Protein AF-A0A381WM08-F1 (afdb_monomer)

Sequence (294 aa):
PHFYEKNIIPTALVNESEVISRFLREDQNNIIDIDVDGKIHFNSKFRNAGILKQELQDINELSNQDIQEVLDIYEAIFDHQSFTGRSGTFFKYEGLGSIYWHMVSKLLLAVNDLYLSSNSDDEQLLTELKSIYYDIREGIGIHKNPGLYGAFPTDPYSHTPAHCGVQQPGMTGQVKEDFISRFGELGVQISNGKISFQPSLLEISEFIESDQNFVFYNIHGEKTTLPIKKNSLAFTLAQVPVIYTLSEQNSIRVNFNNDSVKEYDGLDLCKEVSNSVFNREGKVIKIEVNLIKV

pLDDT: mean 95.97, std 3.91, range [57.16, 98.88]

Foldseek 3Di:
DPPVLAFFQDVVLCVVAPLNVVCVVVVVVQAWDADPVRTIGGRPVDPALVVNLVVVVPDPPDDPVNSVSSNVSVCVRPVCVPDPDCQDPDFDQSHDQKFFLLVLLVVLLVLLVCLVPDDPVCPVVNVVSLVVNVVSVVVLPCPPDCQQQVHNSVWDAGMQTPPGHGHHTDDDNSVVSVVVSVCSCQQFDADPLKTFGDNPSDDQVQFAQAKDWDWDQALVRDTDIDIDGGQWDWDDQLRAIEIEHEDQAWKKWWAFPVRDIDIDHHTMDDNVVSVCSVVVVRGTRYMYTYDHDD

Organism: NCBI:txid408172

Secondary structure (DSSP, 8-state):
--GGGSS-B-HHHHHH-HHHHHHHHTT-TTTEEE-TTS-EEE-TT-SSHHHHHHHHHTSTT--HHHHHHHHHHHHHHH-GGG---GGGT-SSTTSTTEEEHHHHHHHHHHHHHHHHHS-TT-HHHHHHHHHHHHHHHHHH-TTS-HHHHSS-TTS-EEEEETTSS-EEES--THHHHHHHHHHHHTTEEEETTEEEE--TT--GGGS-SS-EEEEEE-TTS-EEEEEE-TTEEEEEETTEEEEEEEESS-EEEEEETTS-EEEEESSB--HHHHHHHHTT-S-EEEEEEEEE--

Radius of gyration: 31.71 Å; Cα contacts (8 Å, |Δi|>4): 451; chains: 1; bounding box: 65×38×85 Å

Structure (mmCIF, N/CA/C/O backbone):
data_AF-A0A381WM08-F1
#
_entry.id   AF-A0A381WM08-F1
#
loop_
_atom_site.group_PDB
_atom_site.id
_atom_site.type_symbol
_atom_site.label_atom_id
_atom_site.label_alt_id
_atom_site.label_comp_id
_atom_site.label_asym_id
_atom_site.label_entity_id
_atom_site.label_seq_id
_atom_site.pdbx_PDB_ins_code
_atom_site.Cartn_x
_atom_site.Cartn_y
_atom_site.Cartn_z
_atom_site.occupancy
_atom_site.B_iso_or_equiv
_atom_site.auth_seq_id
_atom_site.auth_comp_id
_atom_site.auth_asym_id
_atom_site.auth_atom_id
_atom_site.pdbx_PDB_model_num
ATOM 1 N N . PRO A 1 1 ? 12.729 10.465 -24.830 1.00 89.75 1 PRO A N 1
ATOM 2 C CA . PRO A 1 1 ? 12.772 10.723 -26.285 1.00 89.75 1 PRO A CA 1
ATOM 3 C C . PRO A 1 1 ? 11.468 10.339 -27.000 1.00 89.75 1 PRO A C 1
ATOM 5 O O . PRO A 1 1 ? 10.984 9.208 -26.872 1.00 89.75 1 PRO A O 1
ATOM 8 N N . HIS A 1 2 ? 10.917 11.289 -27.752 1.00 94.19 2 HIS A N 1
ATOM 9 C CA . HIS A 1 2 ? 9.890 11.044 -28.759 1.00 94.19 2 HIS A CA 1
ATOM 10 C C . HIS A 1 2 ? 10.424 10.133 -29.872 1.00 94.19 2 HIS A C 1
ATOM 12 O O . HIS A 1 2 ? 11.626 9.913 -29.992 1.00 94.19 2 HIS A O 1
ATOM 18 N N . PHE A 1 3 ? 9.531 9.578 -30.694 1.00 94.69 3 PHE A N 1
ATOM 19 C CA . PHE A 1 3 ? 9.916 8.627 -31.741 1.00 94.69 3 PHE A CA 1
ATOM 20 C C . PHE A 1 3 ? 10.957 9.201 -32.717 1.00 94.69 3 PHE A C 1
ATOM 22 O O . PHE A 1 3 ? 11.957 8.545 -32.971 1.00 94.69 3 PHE A O 1
ATOM 29 N N . TYR A 1 4 ? 10.763 10.439 -33.184 1.00 92.06 4 TYR A N 1
ATOM 30 C CA . TYR A 1 4 ? 11.657 11.115 -34.137 1.00 92.06 4 TYR A CA 1
ATOM 31 C C . TYR A 1 4 ? 12.995 11.567 -33.529 1.00 92.06 4 TYR A C 1
ATOM 33 O O . TYR A 1 4 ? 13.888 11.984 -34.255 1.00 92.06 4 TYR A O 1
ATOM 41 N N . GLU A 1 5 ? 13.122 11.535 -32.201 1.00 93.88 5 GLU A N 1
ATOM 42 C CA . GLU A 1 5 ? 14.362 11.867 -31.486 1.00 93.88 5 GLU A CA 1
ATOM 43 C C . GLU A 1 5 ? 15.214 10.621 -31.243 1.00 93.88 5 GLU A C 1
ATOM 45 O O . GLU A 1 5 ? 16.393 10.725 -30.917 1.00 93.88 5 GLU A O 1
ATOM 50 N N . LYS A 1 6 ? 14.608 9.433 -31.347 1.00 93.00 6 LYS A N 1
ATOM 51 C CA . LYS A 1 6 ? 15.319 8.165 -31.209 1.00 93.00 6 LYS A CA 1
ATOM 52 C C . LYS A 1 6 ? 16.090 7.864 -32.488 1.00 93.00 6 LYS A C 1
ATOM 54 O O . LYS A 1 6 ? 15.666 8.241 -33.575 1.00 93.00 6 LYS A O 1
ATOM 59 N N . ASN A 1 7 ? 17.152 7.070 -32.342 1.00 96.75 7 ASN A N 1
ATOM 60 C CA . ASN A 1 7 ? 17.856 6.456 -33.465 1.00 96.75 7 ASN A CA 1
ATOM 61 C C . ASN A 1 7 ? 18.438 7.477 -34.460 1.00 96.75 7 ASN A C 1
ATOM 63 O O . ASN A 1 7 ? 18.269 7.316 -35.659 1.00 96.75 7 ASN A O 1
ATOM 67 N N . ILE A 1 8 ? 19.089 8.536 -33.978 1.00 97.19 8 ILE A N 1
ATOM 68 C CA . ILE A 1 8 ? 19.843 9.468 -34.827 1.00 97.19 8 ILE A CA 1
ATOM 69 C C . ILE A 1 8 ? 21.319 9.294 -34.491 1.00 97.19 8 ILE A C 1
ATOM 71 O O . ILE A 1 8 ? 21.706 9.508 -33.344 1.00 97.19 8 ILE A O 1
ATOM 75 N N . ILE A 1 9 ? 22.133 8.924 -35.480 1.00 96.88 9 ILE A N 1
ATOM 76 C CA . ILE A 1 9 ? 23.588 8.856 -35.343 1.00 96.88 9 ILE A CA 1
ATOM 77 C C . ILE A 1 9 ? 24.140 10.289 -35.408 1.00 96.88 9 ILE A C 1
ATOM 79 O O . ILE A 1 9 ? 23.985 10.952 -36.438 1.00 96.88 9 ILE A O 1
ATOM 83 N N . PRO A 1 10 ? 24.771 10.806 -34.336 1.00 95.25 10 PRO A N 1
ATOM 84 C CA . PRO A 1 10 ? 25.370 12.134 -34.353 1.00 95.25 10 PRO A CA 1
ATOM 85 C C . PRO A 1 10 ? 26.444 12.247 -35.437 1.00 95.25 10 PRO A C 1
ATOM 87 O O . PRO A 1 10 ? 27.303 11.377 -35.557 1.00 95.25 10 PRO A O 1
ATOM 90 N N . THR A 1 11 ? 26.465 13.363 -36.170 1.00 92.31 11 THR A N 1
ATOM 91 C CA . THR A 1 11 ? 27.441 13.608 -37.249 1.00 92.31 11 THR A CA 1
ATOM 92 C C . THR A 1 11 ? 28.894 13.489 -36.781 1.00 92.31 11 THR A C 1
ATOM 94 O O . THR A 1 11 ? 29.749 13.066 -37.550 1.00 92.31 11 THR A O 1
ATOM 97 N N . ALA A 1 12 ? 29.181 13.815 -35.516 1.00 93.50 12 ALA A N 1
ATOM 98 C CA . ALA A 1 12 ? 30.508 13.619 -34.933 1.00 93.50 12 ALA A CA 1
ATOM 99 C C . ALA A 1 12 ? 30.940 12.141 -34.968 1.00 93.50 12 ALA A C 1
ATOM 101 O O . ALA A 1 12 ? 32.016 11.845 -35.476 1.00 93.50 12 ALA A O 1
ATOM 102 N N . LEU A 1 13 ? 30.065 11.217 -34.548 1.00 93.81 13 LEU A N 1
ATOM 103 C CA . LEU A 1 13 ? 30.347 9.775 -34.572 1.00 93.81 13 LEU A CA 1
ATOM 104 C C . LEU A 1 13 ? 30.460 9.230 -36.000 1.00 93.81 13 LEU A C 1
ATOM 106 O O . LEU A 1 13 ? 31.235 8.319 -36.255 1.00 93.81 13 LEU A O 1
ATOM 110 N N . VAL A 1 14 ? 29.716 9.807 -36.947 1.00 91.88 14 VAL A N 1
ATOM 111 C CA . VAL A 1 14 ? 29.818 9.451 -38.373 1.00 91.88 14 VAL A CA 1
ATOM 112 C C . VAL A 1 14 ? 31.183 9.846 -38.938 1.00 91.88 14 VAL A C 1
ATOM 114 O O . VAL A 1 14 ? 31.809 9.055 -39.635 1.00 91.88 14 VAL A O 1
ATOM 117 N N . ASN A 1 15 ? 31.651 11.057 -38.625 1.00 89.50 15 ASN A N 1
ATOM 118 C CA . ASN A 1 15 ? 32.925 11.581 -39.120 1.00 89.50 15 ASN A CA 1
ATOM 119 C C . ASN A 1 15 ? 34.140 10.869 -38.511 1.00 89.50 15 ASN A C 1
ATOM 121 O O . ASN A 1 15 ? 35.188 10.803 -39.147 1.00 89.50 15 ASN A O 1
ATOM 125 N N . GLU A 1 16 ? 34.008 10.373 -37.282 1.00 92.50 16 GLU A N 1
ATOM 126 C CA . GLU A 1 16 ? 35.046 9.603 -36.591 1.00 92.50 16 GLU A CA 1
ATOM 127 C C . GLU A 1 16 ? 35.065 8.128 -37.018 1.00 92.50 16 GLU A C 1
ATOM 129 O O . GLU A 1 16 ? 36.074 7.458 -36.812 1.00 92.50 16 GLU A O 1
ATOM 134 N N . SER A 1 17 ? 33.987 7.642 -37.648 1.00 94.12 17 SER A N 1
ATOM 135 C CA . SER A 1 17 ? 33.844 6.247 -38.053 1.00 94.12 17 SER A CA 1
ATOM 136 C C . SER A 1 17 ? 34.074 6.021 -39.544 1.00 94.12 17 SER A C 1
ATOM 138 O O . SER A 1 17 ? 33.244 6.359 -40.401 1.00 94.12 17 SER A O 1
ATOM 140 N N . GLU A 1 18 ? 35.188 5.363 -39.870 1.00 92.31 18 GLU A N 1
ATOM 141 C CA . GLU A 1 18 ? 35.490 4.956 -41.246 1.00 92.31 18 GLU A CA 1
ATOM 142 C C . GLU A 1 18 ? 34.463 3.940 -41.770 1.00 92.31 18 GLU A C 1
ATOM 144 O O . GLU A 1 18 ? 34.090 3.991 -42.948 1.00 92.31 18 GLU A O 1
ATOM 149 N N . VAL A 1 19 ? 33.958 3.066 -40.892 1.00 94.81 19 VAL A N 1
ATOM 150 C CA . VAL A 1 19 ? 32.998 2.003 -41.225 1.00 94.81 19 VAL A CA 1
ATOM 151 C C . VAL A 1 19 ? 31.624 2.580 -41.552 1.00 94.81 19 VAL A C 1
ATOM 153 O O . VAL A 1 19 ? 31.057 2.252 -42.595 1.00 94.81 19 VAL A O 1
ATOM 156 N N . ILE A 1 20 ? 31.104 3.492 -40.722 1.00 94.12 20 ILE A N 1
ATOM 157 C CA . ILE A 1 20 ? 29.829 4.168 -41.003 1.00 94.12 20 ILE A CA 1
ATOM 158 C C . ILE A 1 20 ? 29.950 5.011 -42.276 1.00 94.12 20 ILE A C 1
ATOM 160 O O . ILE A 1 20 ? 29.083 4.950 -43.147 1.00 94.12 20 ILE A O 1
ATOM 164 N N . SER A 1 21 ? 31.065 5.727 -42.449 1.00 92.19 21 SER A N 1
ATOM 165 C CA . SER A 1 21 ? 31.341 6.474 -43.680 1.00 92.19 21 SER A CA 1
ATOM 166 C C . SER A 1 21 ? 31.404 5.573 -44.922 1.00 92.19 21 SER A C 1
ATOM 168 O O . SER A 1 21 ? 30.991 5.991 -46.005 1.00 92.19 21 SER A O 1
ATOM 170 N N . ARG A 1 22 ? 31.914 4.338 -44.796 1.00 92.50 22 ARG A N 1
ATOM 171 C CA . ARG A 1 22 ? 31.905 3.332 -45.871 1.00 92.50 22 ARG A CA 1
ATOM 172 C C . ARG A 1 22 ? 30.487 2.876 -46.193 1.00 92.50 22 ARG A C 1
ATOM 174 O O . ARG A 1 22 ? 30.114 2.903 -47.360 1.00 92.50 22 ARG A O 1
ATOM 181 N N . PHE A 1 23 ? 29.691 2.544 -45.180 1.00 94.19 23 PHE A N 1
ATOM 182 C CA . PHE A 1 23 ? 28.298 2.131 -45.358 1.00 94.19 23 PHE A CA 1
ATOM 183 C C . PHE A 1 23 ? 27.452 3.180 -46.089 1.00 94.19 23 PHE A C 1
ATOM 185 O O . PHE A 1 23 ? 26.645 2.808 -46.936 1.00 94.19 23 PHE A O 1
ATOM 192 N N . LEU A 1 24 ? 27.689 4.474 -45.834 1.00 91.00 24 LEU A N 1
ATOM 193 C CA . LEU A 1 24 ? 27.020 5.568 -46.551 1.00 91.00 24 LEU A CA 1
ATOM 194 C C . LEU A 1 24 ? 27.429 5.656 -48.030 1.00 91.00 24 LEU A C 1
ATOM 196 O O . LEU A 1 24 ? 26.614 6.026 -48.863 1.00 91.00 24 LEU A O 1
ATOM 200 N N . ARG A 1 25 ? 28.689 5.350 -48.374 1.00 91.00 25 ARG A N 1
ATOM 201 C CA . ARG A 1 25 ? 29.168 5.379 -49.772 1.00 91.00 25 ARG A CA 1
ATOM 202 C C . ARG A 1 25 ? 28.718 4.168 -50.584 1.00 91.00 25 ARG A C 1
ATOM 204 O O . ARG A 1 25 ? 28.638 4.258 -51.804 1.00 91.00 25 ARG A O 1
ATOM 211 N N . GLU A 1 26 ? 28.512 3.042 -49.912 1.00 91.06 26 GLU A N 1
ATOM 212 C CA . GLU A 1 26 ? 28.143 1.761 -50.518 1.00 91.06 26 GLU A CA 1
ATOM 213 C C . GLU A 1 26 ? 26.631 1.491 -50.490 1.00 91.06 26 GLU A C 1
ATOM 215 O O . GLU A 1 26 ? 26.211 0.396 -50.857 1.00 91.06 26 GLU A O 1
ATOM 220 N N . ASP A 1 27 ? 25.818 2.461 -50.052 1.00 87.50 27 ASP A N 1
ATOM 221 C CA . ASP A 1 27 ? 24.362 2.332 -49.902 1.00 87.50 27 ASP A CA 1
ATOM 222 C C . ASP A 1 27 ? 23.950 1.071 -49.107 1.00 87.50 27 ASP A C 1
ATOM 224 O O . ASP A 1 27 ? 23.028 0.339 -49.485 1.00 87.50 27 ASP A O 1
ATOM 228 N N . GLN A 1 28 ? 24.632 0.803 -47.982 1.00 90.56 28 GLN A N 1
ATOM 229 C CA . GLN A 1 28 ? 24.368 -0.339 -47.086 1.00 90.56 28 GLN A CA 1
ATOM 230 C C . GLN A 1 28 ? 23.092 -0.119 -46.244 1.00 90.56 28 GLN A C 1
ATOM 232 O O . GLN A 1 28 ? 23.105 -0.097 -45.007 1.00 90.56 28 GLN A O 1
ATOM 237 N N . ASN A 1 29 ? 21.959 0.025 -46.936 1.00 87.56 29 ASN A N 1
ATOM 238 C CA . ASN A 1 29 ? 20.643 0.390 -46.395 1.00 87.56 29 ASN A CA 1
ATOM 239 C C . ASN A 1 29 ? 20.048 -0.663 -45.438 1.00 87.56 29 ASN A C 1
ATOM 241 O O . ASN A 1 29 ? 19.078 -0.421 -44.712 1.00 87.56 29 ASN A O 1
ATOM 245 N N . ASN A 1 30 ? 20.624 -1.866 -45.418 1.00 91.06 30 ASN A N 1
ATOM 246 C CA . ASN A 1 30 ? 20.309 -2.910 -44.447 1.00 91.06 30 ASN A CA 1
ATOM 247 C C . ASN A 1 30 ? 20.858 -2.606 -43.041 1.00 91.06 30 ASN A C 1
ATOM 249 O O . ASN A 1 30 ? 20.327 -3.170 -42.081 1.00 91.06 30 ASN A O 1
ATOM 253 N N . ILE A 1 31 ? 21.868 -1.733 -42.911 1.00 95.75 31 ILE A N 1
ATOM 254 C CA . ILE A 1 31 ? 22.487 -1.355 -41.632 1.00 95.75 31 ILE A CA 1
ATOM 255 C C . ILE A 1 31 ? 22.143 0.082 -41.232 1.00 95.75 31 ILE A C 1
ATOM 257 O O . ILE A 1 31 ? 21.684 0.294 -40.107 1.00 95.75 31 ILE A O 1
ATOM 261 N N . ILE A 1 32 ? 22.326 1.052 -42.129 1.00 96.31 32 ILE A N 1
ATOM 262 C CA . ILE A 1 32 ? 22.054 2.475 -41.872 1.00 96.31 32 ILE A CA 1
ATOM 263 C C . ILE A 1 32 ? 21.242 3.097 -43.006 1.00 96.31 32 ILE A C 1
ATOM 265 O O . ILE A 1 32 ? 21.314 2.620 -44.126 1.00 96.31 32 ILE A O 1
ATOM 269 N N . ASP A 1 33 ? 20.493 4.157 -42.726 1.00 93.75 33 ASP A N 1
ATOM 270 C CA . ASP A 1 33 ? 19.688 4.887 -43.712 1.00 93.75 33 ASP A CA 1
ATOM 271 C C . ASP A 1 33 ? 19.814 6.403 -43.487 1.00 93.75 33 ASP A C 1
ATOM 273 O O . ASP A 1 33 ? 20.089 6.832 -42.361 1.00 93.75 33 ASP A O 1
ATOM 277 N N . ILE A 1 34 ? 19.617 7.206 -44.536 1.00 93.31 34 ILE A N 1
ATOM 278 C CA . ILE A 1 34 ? 19.627 8.675 -44.472 1.00 93.31 34 ILE A CA 1
ATOM 279 C C . ILE A 1 34 ? 18.207 9.194 -44.715 1.00 93.31 34 ILE A C 1
ATOM 281 O O . ILE A 1 34 ? 17.614 8.926 -45.760 1.00 93.31 34 ILE A O 1
ATOM 285 N N . ASP A 1 35 ? 17.658 9.963 -43.774 1.00 93.56 35 ASP A N 1
ATOM 286 C CA . ASP A 1 35 ? 16.344 10.581 -43.956 1.00 93.56 35 ASP A CA 1
ATOM 287 C C . ASP A 1 35 ? 16.376 11.787 -44.917 1.00 93.56 35 ASP A C 1
ATOM 289 O O . ASP A 1 35 ? 17.420 12.249 -45.382 1.00 93.56 35 ASP A O 1
ATOM 293 N N . VAL A 1 36 ? 15.192 12.326 -45.222 1.00 94.12 36 VAL A N 1
ATOM 294 C CA . VAL A 1 36 ? 15.029 13.483 -46.122 1.00 94.12 36 VAL A CA 1
ATOM 295 C C . VAL A 1 36 ? 15.680 14.772 -45.604 1.00 94.12 36 VAL A C 1
ATOM 297 O O . VAL A 1 36 ? 15.913 15.684 -46.395 1.00 94.12 36 VAL A O 1
ATOM 300 N N . ASP A 1 37 ? 15.982 14.841 -44.306 1.00 93.81 37 ASP A N 1
ATOM 301 C CA . ASP A 1 37 ? 16.662 15.963 -43.657 1.00 93.81 37 ASP A CA 1
ATOM 302 C C . ASP A 1 37 ? 18.184 15.730 -43.553 1.00 93.81 37 ASP A C 1
ATOM 304 O O . ASP A 1 37 ? 18.907 16.564 -43.001 1.00 93.81 37 ASP A O 1
ATOM 308 N N . GLY A 1 38 ? 18.691 14.612 -44.085 1.00 93.62 38 GLY A N 1
ATOM 309 C CA . GLY A 1 38 ? 20.105 14.248 -44.057 1.00 93.62 38 GLY A CA 1
ATOM 310 C C . GLY A 1 38 ? 20.578 13.634 -42.736 1.00 93.62 38 GLY A C 1
ATOM 311 O O . GLY A 1 38 ? 21.787 13.529 -42.519 1.00 93.62 38 GLY A O 1
ATOM 312 N N . LYS A 1 39 ? 19.670 13.249 -41.830 1.00 95.44 39 LYS A N 1
ATOM 313 C CA . LYS A 1 39 ? 20.026 12.543 -40.591 1.00 95.44 39 LYS A CA 1
ATOM 314 C C . LYS A 1 39 ? 20.245 11.070 -40.876 1.00 95.44 39 LYS A C 1
ATOM 316 O O . LYS A 1 39 ? 19.580 10.481 -41.719 1.00 95.44 39 LYS A O 1
ATOM 321 N N . ILE A 1 40 ? 21.175 10.476 -40.139 1.00 96.31 40 ILE A N 1
ATOM 322 C CA . ILE A 1 40 ? 21.559 9.079 -40.318 1.00 96.31 40 ILE A CA 1
ATOM 323 C C . ILE A 1 40 ? 20.936 8.252 -39.197 1.00 96.31 40 ILE A C 1
ATOM 325 O O . ILE A 1 40 ? 20.989 8.638 -38.028 1.00 96.31 40 ILE A O 1
ATOM 329 N N . HIS A 1 41 ? 20.368 7.108 -39.553 1.00 97.19 41 HIS A N 1
ATOM 330 C CA . HIS A 1 41 ? 19.640 6.216 -38.659 1.00 97.19 41 HIS A CA 1
ATOM 331 C C . HIS A 1 41 ? 20.169 4.792 -38.791 1.00 97.19 41 HIS A C 1
ATOM 333 O O . HIS A 1 41 ? 20.513 4.371 -39.890 1.00 97.19 41 HIS A O 1
ATOM 339 N N . PHE A 1 42 ? 20.162 4.005 -37.714 1.00 97.81 42 PHE A N 1
ATOM 340 C CA . PHE A 1 42 ? 20.261 2.554 -37.868 1.00 97.81 42 PHE A CA 1
ATOM 341 C C . PHE A 1 42 ? 18.963 1.993 -38.459 1.00 97.81 42 PHE A C 1
ATOM 343 O O . PHE A 1 42 ? 17.874 2.521 -38.213 1.00 97.81 42 PHE A O 1
ATOM 350 N N . ASN A 1 43 ? 19.054 0.889 -39.199 1.00 96.56 43 ASN A N 1
ATOM 351 C CA . ASN A 1 43 ? 17.881 0.240 -39.773 1.00 96.56 43 ASN A CA 1
ATOM 352 C C . ASN A 1 43 ? 16.866 -0.156 -38.678 1.00 96.56 43 ASN A C 1
ATOM 354 O O . ASN A 1 43 ? 17.212 -0.716 -37.634 1.00 96.56 43 ASN A O 1
ATOM 358 N N . SER A 1 44 ? 15.581 0.105 -38.929 1.00 94.31 44 SER A N 1
ATOM 359 C CA . SER A 1 44 ? 14.501 -0.078 -37.947 1.00 94.31 44 SER A CA 1
ATOM 360 C C . SER A 1 44 ? 14.268 -1.530 -37.501 1.00 94.31 44 SER A C 1
ATOM 362 O O . SER A 1 44 ? 13.577 -1.763 -36.505 1.00 94.31 44 SER A O 1
ATOM 364 N N . LYS A 1 45 ? 14.849 -2.522 -38.192 1.00 95.38 45 LYS A N 1
ATOM 365 C CA . LYS A 1 45 ? 14.770 -3.935 -37.790 1.00 95.38 45 LYS A CA 1
ATOM 366 C C . LYS A 1 45 ? 15.518 -4.238 -36.487 1.00 95.38 45 LYS A C 1
ATOM 368 O O . LYS A 1 45 ? 15.196 -5.224 -35.816 1.00 95.38 45 LYS A O 1
ATOM 373 N N . PHE A 1 46 ? 16.500 -3.415 -36.116 1.00 97.00 46 PHE A N 1
ATOM 374 C CA . PHE A 1 46 ? 17.351 -3.660 -34.956 1.00 97.00 46 PHE A CA 1
ATOM 375 C C . PHE A 1 46 ? 16.646 -3.318 -33.646 1.00 97.00 46 PHE A C 1
ATOM 377 O O . PHE A 1 46 ? 16.288 -2.173 -33.385 1.00 97.00 46 PHE A O 1
ATOM 384 N N . ARG A 1 47 ? 16.489 -4.333 -32.791 1.00 95.44 47 ARG A N 1
ATOM 385 C CA . ARG A 1 47 ? 15.916 -4.190 -31.440 1.00 95.44 47 ARG A CA 1
ATOM 386 C C . ARG A 1 47 ? 16.969 -4.231 -30.334 1.00 95.44 47 ARG A C 1
ATOM 388 O O . ARG A 1 47 ? 16.633 -3.985 -29.184 1.00 95.44 47 ARG A O 1
ATOM 395 N N . ASN A 1 48 ? 18.190 -4.650 -30.665 1.00 96.06 48 ASN A N 1
ATOM 396 C CA . ASN A 1 48 ? 19.346 -4.724 -29.776 1.00 96.06 48 ASN A CA 1
ATOM 397 C C . ASN A 1 48 ? 20.626 -4.986 -30.592 1.00 96.06 48 ASN A C 1
ATOM 399 O O . ASN A 1 48 ? 20.565 -5.365 -31.767 1.00 96.06 48 ASN A O 1
ATOM 403 N N . ALA A 1 49 ? 21.775 -4.856 -29.927 1.00 97.31 49 ALA A N 1
ATOM 404 C CA . ALA A 1 49 ? 23.098 -5.079 -30.504 1.00 97.31 49 ALA A CA 1
ATOM 405 C C . ALA A 1 49 ? 23.320 -6.514 -31.020 1.00 97.31 49 ALA A C 1
ATOM 407 O O . ALA A 1 49 ? 24.112 -6.718 -31.931 1.00 97.31 49 ALA A O 1
ATOM 408 N N . GLY A 1 50 ? 22.618 -7.518 -30.483 1.00 97.19 50 GLY A N 1
ATOM 409 C CA . GLY A 1 50 ? 22.740 -8.907 -30.936 1.00 97.19 50 GLY A CA 1
ATOM 410 C C . GLY A 1 50 ? 22.242 -9.107 -32.369 1.00 97.19 50 GLY A C 1
ATOM 411 O O . GLY A 1 50 ? 22.912 -9.765 -33.159 1.00 97.19 50 GLY A O 1
ATOM 412 N N . ILE A 1 51 ? 21.107 -8.491 -32.716 1.00 96.81 51 ILE A N 1
ATOM 413 C CA . ILE A 1 51 ? 20.554 -8.526 -34.082 1.00 96.81 51 ILE A CA 1
ATOM 414 C C . ILE A 1 51 ? 21.461 -7.740 -35.037 1.00 96.81 51 ILE A C 1
ATOM 416 O O . ILE A 1 51 ? 21.741 -8.203 -36.137 1.00 96.81 51 ILE A O 1
ATOM 420 N N . LEU A 1 52 ? 21.957 -6.576 -34.603 1.00 97.88 52 LEU A N 1
ATOM 421 C CA . LEU A 1 52 ? 22.908 -5.789 -35.390 1.00 97.88 52 LEU A CA 1
ATOM 422 C C . LEU A 1 52 ? 24.195 -6.575 -35.661 1.00 97.88 52 LEU A C 1
ATOM 424 O O . LEU A 1 52 ? 24.643 -6.648 -36.799 1.00 97.88 52 LEU A O 1
ATOM 428 N N . LYS A 1 53 ? 24.756 -7.224 -34.637 1.00 97.56 53 LYS A N 1
ATOM 429 C CA . LYS A 1 53 ? 25.974 -8.027 -34.764 1.00 97.56 53 LYS A CA 1
ATOM 430 C C . LYS A 1 53 ? 25.827 -9.153 -35.784 1.00 97.56 53 LYS A C 1
ATOM 432 O O . LYS A 1 53 ? 26.756 -9.373 -36.548 1.00 97.56 53 LYS A O 1
ATOM 437 N N . GLN A 1 54 ? 24.692 -9.852 -35.788 1.00 95.62 54 GLN A N 1
ATOM 438 C CA . GLN A 1 54 ? 24.430 -10.924 -36.754 1.00 95.62 54 GLN A CA 1
ATOM 439 C C . GLN A 1 54 ? 24.488 -10.399 -38.191 1.00 95.62 54 GLN A C 1
ATOM 441 O O . GLN A 1 54 ? 25.184 -10.962 -39.022 1.00 95.62 54 GLN A O 1
ATOM 446 N N . GLU A 1 55 ? 23.841 -9.268 -38.450 1.00 95.56 55 GLU A N 1
ATOM 447 C CA . GLU A 1 55 ? 23.810 -8.659 -39.783 1.00 95.56 55 GLU A CA 1
ATOM 448 C C . GLU A 1 55 ? 25.174 -8.103 -40.210 1.00 95.56 55 GLU A C 1
ATOM 450 O O . GLU A 1 55 ? 25.541 -8.205 -41.375 1.00 95.56 55 GLU A O 1
ATOM 455 N N . LEU A 1 56 ? 25.962 -7.568 -39.271 1.00 96.06 56 LEU A N 1
ATOM 456 C CA . LEU A 1 56 ? 27.337 -7.144 -39.546 1.00 96.06 56 LEU A CA 1
ATOM 457 C C . LEU A 1 56 ? 28.257 -8.332 -39.861 1.00 96.06 56 LEU A C 1
ATOM 459 O O . LEU A 1 56 ? 29.163 -8.200 -40.673 1.00 96.06 56 LEU A O 1
ATOM 463 N N . GLN A 1 57 ? 28.041 -9.499 -39.250 1.00 94.12 57 GLN A N 1
ATOM 464 C CA . GLN A 1 57 ? 28.857 -10.691 -39.517 1.00 94.12 57 GLN A CA 1
ATOM 465 C C . GLN A 1 57 ? 28.643 -11.272 -40.921 1.00 94.12 57 GLN A C 1
ATOM 467 O O . GLN A 1 57 ? 29.537 -11.947 -41.430 1.00 94.12 57 GLN A O 1
ATOM 472 N N . ASP A 1 58 ? 27.500 -10.990 -41.546 1.00 89.69 58 ASP A N 1
ATOM 473 C CA . ASP A 1 58 ? 27.175 -11.444 -42.901 1.00 89.69 58 ASP A CA 1
ATOM 474 C C . ASP A 1 58 ? 27.762 -10.530 -43.997 1.00 89.69 58 ASP A C 1
ATOM 476 O O . ASP A 1 58 ? 27.750 -10.883 -45.180 1.00 89.69 58 ASP A O 1
ATOM 480 N N . ILE A 1 59 ? 28.302 -9.362 -43.627 1.00 88.88 59 ILE A N 1
ATOM 481 C CA . ILE A 1 59 ? 28.959 -8.437 -44.555 1.00 88.88 59 ILE A CA 1
ATOM 482 C C . ILE A 1 59 ? 30.432 -8.836 -44.699 1.00 88.88 59 ILE A C 1
ATOM 484 O O . ILE A 1 59 ? 31.224 -8.757 -43.757 1.00 88.88 59 ILE A O 1
ATOM 488 N N . ASN A 1 60 ? 30.812 -9.246 -45.912 1.00 82.12 60 ASN A N 1
ATOM 489 C CA . ASN A 1 60 ? 32.208 -9.519 -46.253 1.00 82.12 60 ASN A CA 1
ATOM 490 C C . ASN A 1 60 ? 33.073 -8.264 -46.029 1.00 82.12 60 ASN A C 1
ATOM 492 O O . ASN A 1 60 ? 32.611 -7.147 -46.233 1.00 82.12 60 ASN A O 1
ATOM 496 N N . GLU A 1 61 ? 34.346 -8.448 -45.665 1.00 86.31 61 GLU A N 1
ATOM 497 C CA . GLU A 1 61 ? 35.321 -7.349 -45.509 1.00 86.31 61 GLU A CA 1
ATOM 498 C C . GLU A 1 61 ? 35.072 -6.402 -44.313 1.00 86.31 61 GLU A C 1
ATOM 500 O O . GLU A 1 61 ? 35.583 -5.277 -44.287 1.00 86.31 61 GLU A O 1
ATOM 505 N N . LEU A 1 62 ? 34.323 -6.846 -43.296 1.00 92.75 62 LEU A N 1
ATOM 506 C CA . LEU A 1 62 ? 34.357 -6.247 -41.958 1.00 92.75 62 LEU A CA 1
ATOM 507 C C . LEU A 1 62 ? 35.337 -6.997 -41.054 1.00 92.75 62 LEU A C 1
ATOM 509 O O . LEU A 1 62 ? 35.256 -8.215 -40.880 1.00 92.75 62 LEU A O 1
ATOM 513 N N . SER A 1 63 ? 36.265 -6.258 -40.451 1.00 94.94 63 SER A N 1
ATOM 514 C CA . SER A 1 63 ? 37.118 -6.776 -39.388 1.00 94.94 63 SER A CA 1
ATOM 515 C C . SER A 1 63 ? 36.338 -6.891 -38.068 1.00 94.94 63 SER A C 1
ATOM 517 O O . SER A 1 63 ? 35.292 -6.272 -37.875 1.00 94.94 63 SER A O 1
ATOM 519 N N . ASN A 1 64 ? 36.862 -7.649 -37.100 1.00 94.75 64 ASN A N 1
ATOM 520 C CA . ASN A 1 64 ? 36.271 -7.675 -35.755 1.00 94.75 64 ASN A CA 1
ATOM 521 C C . ASN A 1 64 ? 36.289 -6.292 -35.079 1.00 94.75 64 ASN A C 1
ATOM 523 O O . ASN A 1 64 ? 35.423 -6.017 -34.252 1.00 94.75 64 ASN A O 1
ATOM 527 N N . GLN A 1 65 ? 37.272 -5.448 -35.410 1.00 95.50 65 GLN A N 1
ATOM 528 C CA . GLN A 1 65 ? 37.357 -4.084 -34.897 1.00 95.50 65 GLN A CA 1
ATOM 529 C C . GLN A 1 65 ? 36.246 -3.217 -35.498 1.00 95.50 65 GLN A C 1
ATOM 531 O O . GLN A 1 65 ? 35.579 -2.509 -34.753 1.00 95.50 65 GLN A O 1
ATOM 536 N N . ASP A 1 66 ? 35.976 -3.369 -36.796 1.00 95.75 66 ASP A N 1
ATOM 537 C CA . ASP A 1 66 ? 34.918 -2.641 -37.504 1.00 95.75 66 ASP A CA 1
ATOM 538 C C . ASP A 1 66 ? 33.538 -2.979 -36.927 1.00 95.75 66 ASP A C 1
ATOM 540 O O . ASP A 1 66 ? 32.709 -2.105 -36.682 1.00 95.75 66 ASP A O 1
ATOM 544 N N . ILE A 1 67 ? 33.293 -4.270 -36.667 1.00 96.94 67 ILE A N 1
ATOM 545 C CA . ILE A 1 67 ? 32.052 -4.726 -36.033 1.00 96.94 67 ILE A CA 1
ATOM 546 C C . ILE A 1 67 ? 31.914 -4.102 -34.642 1.00 96.94 67 ILE A C 1
ATOM 548 O O . ILE A 1 67 ? 30.835 -3.628 -34.295 1.00 96.94 67 ILE A O 1
ATOM 552 N N . GLN A 1 68 ? 32.984 -4.111 -33.842 1.00 97.44 68 GLN A N 1
ATOM 553 C CA . GLN A 1 68 ? 32.941 -3.567 -32.487 1.00 97.44 68 GLN A CA 1
ATOM 554 C C . GLN A 1 68 ? 32.678 -2.058 -32.489 1.00 97.44 68 GLN A C 1
ATOM 556 O O . GLN A 1 68 ? 31.843 -1.598 -31.721 1.00 97.44 68 GLN A O 1
ATOM 561 N N . GLU A 1 69 ? 33.306 -1.312 -33.393 1.00 96.94 69 GLU A N 1
ATOM 562 C CA . GLU A 1 69 ? 33.096 0.127 -33.545 1.00 96.94 69 GLU A CA 1
ATOM 563 C C . GLU A 1 69 ? 31.623 0.469 -33.831 1.00 96.94 69 GLU A C 1
ATOM 565 O O . GLU A 1 69 ? 31.033 1.321 -33.166 1.00 96.94 69 GLU A O 1
ATOM 570 N N . VAL A 1 70 ? 30.983 -0.245 -34.765 1.00 97.38 70 VAL A N 1
ATOM 571 C CA . VAL A 1 70 ? 29.559 -0.036 -35.083 1.00 97.38 70 VAL A CA 1
ATOM 572 C C . VAL A 1 70 ? 28.661 -0.397 -33.894 1.00 97.38 70 VAL A C 1
ATOM 574 O O . VAL A 1 70 ? 27.669 0.290 -33.636 1.00 97.38 70 VAL A O 1
ATOM 577 N N . LEU A 1 71 ? 28.999 -1.456 -33.153 1.00 98.19 71 LEU A N 1
ATOM 578 C CA . LEU A 1 71 ? 28.283 -1.836 -31.934 1.00 98.19 71 LEU A CA 1
ATOM 579 C C . LEU A 1 71 ? 28.423 -0.783 -30.827 1.00 98.19 71 LEU A C 1
ATOM 581 O O . LEU A 1 71 ? 27.441 -0.513 -30.138 1.00 98.19 71 LEU A O 1
ATOM 585 N N . ASP A 1 72 ? 29.596 -0.169 -30.684 1.00 97.62 72 ASP A N 1
ATOM 586 C CA . ASP A 1 72 ? 29.848 0.885 -29.699 1.00 97.62 72 ASP A CA 1
ATOM 587 C C . ASP A 1 72 ? 29.066 2.164 -30.044 1.00 97.62 72 ASP A C 1
ATOM 589 O O . ASP A 1 72 ? 28.475 2.783 -29.160 1.00 97.62 72 ASP A O 1
ATOM 593 N N . ILE A 1 73 ? 28.961 2.525 -31.330 1.00 97.50 73 ILE A N 1
ATOM 594 C CA . ILE A 1 73 ? 28.105 3.635 -31.791 1.00 97.50 73 ILE A CA 1
ATOM 595 C C . ILE A 1 73 ? 26.625 3.327 -31.535 1.00 97.50 73 ILE A C 1
ATOM 597 O O . ILE A 1 73 ? 25.883 4.192 -31.067 1.00 97.50 73 ILE A O 1
ATOM 601 N N . TYR A 1 74 ? 26.182 2.099 -31.820 1.00 97.88 74 TYR A N 1
ATOM 602 C CA . TYR A 1 74 ? 24.815 1.666 -31.520 1.00 97.88 74 TYR A CA 1
ATOM 603 C C . TYR A 1 74 ? 24.525 1.775 -30.017 1.00 97.88 74 TYR A C 1
ATOM 605 O O . TYR A 1 74 ? 23.484 2.298 -29.620 1.00 97.88 74 TYR A O 1
ATOM 613 N N . GLU A 1 75 ? 25.465 1.356 -29.172 1.00 97.75 75 GLU A N 1
ATOM 614 C CA . GLU A 1 75 ? 25.339 1.486 -27.722 1.00 97.75 75 GLU A CA 1
ATOM 615 C C . GLU A 1 75 ? 25.320 2.947 -27.262 1.00 97.75 75 GLU A C 1
ATOM 617 O O . GLU A 1 75 ? 24.466 3.310 -26.462 1.00 97.75 75 GLU A O 1
ATOM 622 N N . ALA A 1 76 ? 26.170 3.817 -27.810 1.00 96.06 76 ALA A N 1
ATOM 623 C CA . ALA A 1 76 ? 26.197 5.237 -27.452 1.00 96.06 76 ALA A CA 1
ATOM 624 C C . ALA A 1 76 ? 24.866 5.964 -27.730 1.00 96.06 76 ALA A C 1
ATOM 626 O O . ALA A 1 76 ? 24.546 6.952 -27.069 1.00 96.06 76 ALA A O 1
ATOM 627 N N . ILE A 1 77 ? 24.083 5.490 -28.705 1.00 95.62 77 ILE A N 1
ATOM 628 C CA . ILE A 1 77 ? 22.781 6.071 -29.066 1.00 95.62 77 ILE A CA 1
ATOM 629 C C . ILE A 1 77 ? 21.644 5.494 -28.224 1.00 95.62 77 ILE A C 1
ATOM 631 O O . ILE A 1 77 ? 20.715 6.220 -27.862 1.00 95.62 77 ILE A O 1
ATOM 635 N N . PHE A 1 78 ? 21.666 4.184 -27.974 1.00 96.44 78 PHE A N 1
ATOM 636 C CA . PHE A 1 78 ? 20.546 3.485 -27.345 1.00 96.44 78 PHE A CA 1
ATOM 637 C C . PHE A 1 78 ? 20.713 3.245 -25.842 1.00 96.44 78 PHE A C 1
ATOM 639 O O . PHE A 1 78 ? 19.698 3.018 -25.183 1.00 96.44 78 PHE A O 1
ATOM 646 N N . ASP A 1 79 ? 21.940 3.316 -25.317 1.00 96.50 79 ASP A N 1
ATOM 647 C CA . ASP A 1 79 ? 22.286 3.126 -23.902 1.00 96.50 79 ASP A CA 1
ATOM 648 C C . ASP A 1 79 ? 21.611 1.871 -23.316 1.00 96.50 79 ASP A C 1
ATOM 650 O O . ASP A 1 79 ? 20.919 1.893 -22.292 1.00 96.50 79 ASP A O 1
ATOM 654 N N . HIS A 1 80 ? 21.733 0.746 -24.032 1.00 96.81 80 HIS A N 1
ATOM 655 C CA . HIS A 1 80 ? 21.094 -0.501 -23.627 1.00 96.81 80 HIS A CA 1
ATOM 656 C C . HIS A 1 80 ? 21.724 -1.086 -22.358 1.00 96.81 80 HIS A C 1
ATOM 658 O O . HIS A 1 80 ? 21.055 -1.855 -21.667 1.00 96.81 80 HIS A O 1
ATOM 664 N N . GLN A 1 81 ? 22.956 -0.716 -22.001 1.00 95.94 81 GLN A N 1
ATOM 665 C CA . GLN A 1 81 ? 23.563 -1.073 -20.716 1.00 95.94 81 GLN A CA 1
ATOM 666 C C . GLN A 1 81 ? 22.773 -0.518 -19.524 1.00 95.94 81 GLN A C 1
ATOM 668 O O . GLN A 1 81 ? 22.712 -1.168 -18.478 1.00 95.94 81 GLN A O 1
ATOM 673 N N . SER A 1 82 ? 22.105 0.624 -19.690 1.00 96.00 82 SER A N 1
ATOM 674 C CA . SER A 1 82 ? 21.245 1.221 -18.662 1.00 96.00 82 SER A CA 1
ATOM 675 C C . SER A 1 82 ? 19.842 0.593 -18.594 1.00 96.00 82 SER A C 1
ATOM 677 O O . SER A 1 82 ? 19.026 0.963 -17.743 1.00 96.00 82 SER A O 1
ATOM 679 N N . PHE A 1 83 ? 19.521 -0.379 -19.457 1.00 96.44 83 PHE A N 1
ATOM 680 C CA . PHE A 1 83 ? 18.217 -1.038 -19.463 1.00 96.44 83 PHE A CA 1
ATOM 681 C C . PHE A 1 83 ? 18.055 -2.000 -18.276 1.00 96.44 83 PHE A C 1
ATOM 683 O O . PHE A 1 83 ? 18.603 -3.099 -18.244 1.00 96.44 83 PHE A O 1
ATOM 690 N N . THR A 1 84 ? 17.205 -1.623 -17.321 1.00 97.06 84 THR A N 1
ATOM 691 C CA . THR A 1 84 ? 16.895 -2.429 -16.124 1.00 97.06 84 THR A CA 1
ATOM 692 C C . THR A 1 84 ? 15.660 -3.323 -16.281 1.00 97.06 84 THR A C 1
ATOM 694 O O . THR A 1 84 ? 15.265 -4.026 -15.351 1.00 97.06 84 THR A O 1
ATOM 697 N N . GLY A 1 85 ? 15.034 -3.315 -17.461 1.00 95.56 85 GLY A N 1
ATOM 698 C CA . GLY A 1 85 ? 13.786 -4.015 -17.745 1.00 95.56 85 GLY A CA 1
ATOM 699 C C . GLY A 1 85 ? 12.682 -3.081 -18.240 1.00 95.56 85 GLY A C 1
ATOM 700 O O . GLY A 1 85 ? 12.873 -1.886 -18.455 1.00 95.56 85 GLY A O 1
ATOM 701 N N . ARG A 1 86 ? 11.480 -3.637 -18.432 1.00 96.56 86 ARG A N 1
ATOM 702 C CA . ARG A 1 86 ? 10.355 -2.929 -19.074 1.00 96.56 86 ARG A CA 1
ATOM 703 C C . ARG A 1 86 ? 9.819 -1.715 -18.301 1.00 96.56 86 ARG A C 1
ATOM 705 O O . ARG A 1 86 ? 9.078 -0.930 -18.880 1.00 96.56 86 ARG A O 1
ATOM 712 N N . SER A 1 87 ? 10.138 -1.570 -17.011 1.00 96.06 87 SER A N 1
ATOM 713 C CA . SER A 1 87 ? 9.584 -0.520 -16.137 1.00 96.06 87 SER A CA 1
ATOM 714 C C . SER A 1 87 ? 9.809 0.887 -16.693 1.00 96.06 87 SER A C 1
ATOM 716 O O . SER A 1 87 ? 8.899 1.711 -16.669 1.00 96.06 87 SER A O 1
ATOM 718 N N . GLY A 1 88 ? 10.981 1.138 -17.279 1.00 96.25 88 GLY A N 1
ATOM 719 C CA . GLY A 1 88 ? 11.326 2.419 -17.896 1.00 96.25 88 GLY A CA 1
ATOM 720 C C . GLY A 1 88 ? 10.812 2.620 -19.326 1.00 96.25 88 GLY A C 1
ATOM 721 O O . GLY A 1 88 ? 11.077 3.664 -19.915 1.00 96.25 88 GLY A O 1
ATOM 722 N N . THR A 1 89 ? 10.121 1.644 -19.926 1.00 95.50 89 THR A N 1
ATOM 723 C CA . THR A 1 89 ? 9.810 1.658 -21.371 1.00 95.50 89 THR A CA 1
ATOM 724 C C . THR A 1 89 ? 8.328 1.493 -21.708 1.00 95.50 89 THR A C 1
ATOM 726 O O . THR A 1 89 ? 7.966 1.434 -22.883 1.00 95.50 89 THR A O 1
ATOM 729 N N . PHE A 1 90 ? 7.455 1.482 -20.700 1.00 96.31 90 PHE A N 1
ATOM 730 C CA . PHE A 1 90 ? 5.998 1.487 -20.861 1.00 96.31 90 PHE A CA 1
ATOM 731 C C . PHE A 1 90 ? 5.303 2.346 -19.792 1.00 96.31 90 PHE A C 1
ATOM 733 O O . PHE A 1 90 ? 5.940 2.805 -18.848 1.00 96.31 90 PHE A O 1
ATOM 740 N N . PHE A 1 91 ? 3.995 2.579 -19.948 1.00 97.06 91 PHE A N 1
ATOM 741 C CA . PHE A 1 91 ? 3.252 3.634 -19.231 1.00 97.06 91 PHE A CA 1
ATOM 742 C C . PHE A 1 91 ? 2.047 3.116 -18.421 1.00 97.06 91 PHE A C 1
ATOM 744 O O . PHE A 1 91 ? 1.080 3.841 -18.191 1.00 97.06 91 PHE A O 1
ATOM 751 N N . LYS A 1 92 ? 2.048 1.829 -18.065 1.00 97.00 92 LYS A N 1
ATOM 752 C CA . LYS A 1 92 ? 0.978 1.136 -17.324 1.00 97.00 92 LYS A CA 1
ATOM 753 C C . LYS A 1 92 ? 1.603 0.036 -16.457 1.00 97.00 92 LYS A C 1
ATOM 755 O O . LYS A 1 92 ? 2.777 -0.261 -16.640 1.00 97.00 92 LYS A O 1
ATOM 760 N N . TYR A 1 93 ? 0.847 -0.588 -15.553 1.00 97.31 93 TYR A N 1
ATOM 761 C CA . TYR A 1 93 ? 1.350 -1.612 -14.630 1.00 97.31 93 TYR A CA 1
ATOM 762 C C . TYR A 1 93 ? 2.465 -1.048 -13.739 1.00 97.31 93 TYR A C 1
ATOM 764 O O . TYR A 1 93 ? 2.227 -0.063 -13.048 1.00 97.31 93 TYR A O 1
ATOM 772 N N . GLU A 1 94 ? 3.665 -1.626 -13.756 1.00 98.06 94 GLU A N 1
ATOM 773 C CA . GLU A 1 94 ? 4.846 -1.127 -13.036 1.00 98.06 94 GLU A CA 1
ATOM 774 C C . GLU A 1 94 ? 5.598 -0.018 -13.801 1.00 98.06 94 GLU A C 1
ATOM 776 O O . GLU A 1 94 ? 6.735 0.314 -13.472 1.00 98.06 94 GLU A O 1
ATOM 781 N N . GLY A 1 95 ? 5.001 0.487 -14.882 1.00 97.50 95 GLY A N 1
ATOM 782 C CA . GLY A 1 95 ? 5.611 1.441 -15.795 1.00 97.50 95 GLY A CA 1
ATOM 783 C C . GLY A 1 95 ? 5.636 2.877 -15.303 1.00 97.50 95 GLY A C 1
ATOM 784 O O . GLY A 1 95 ? 5.121 3.227 -14.240 1.00 97.50 95 GLY A O 1
ATOM 785 N N . LEU A 1 96 ? 6.207 3.734 -16.141 1.00 97.62 96 LEU A N 1
ATOM 786 C CA . LEU A 1 96 ? 6.358 5.157 -15.879 1.00 97.62 96 LEU A CA 1
ATOM 787 C C . LEU A 1 96 ? 5.009 5.825 -15.590 1.00 97.62 96 LEU A C 1
ATOM 789 O O . LEU A 1 96 ? 4.044 5.674 -16.342 1.00 97.62 96 LEU A O 1
ATOM 793 N N . GLY A 1 97 ? 4.968 6.595 -14.500 1.00 97.56 97 GLY A N 1
ATOM 794 C CA . GLY A 1 97 ? 3.784 7.344 -14.081 1.00 97.56 97 GLY A CA 1
ATOM 795 C C . GLY A 1 97 ? 2.636 6.476 -13.563 1.00 97.56 97 GLY A C 1
ATOM 796 O O . GLY A 1 97 ? 1.513 6.962 -13.496 1.00 97.56 97 GLY A O 1
ATOM 797 N N . SER A 1 98 ? 2.873 5.206 -13.228 1.00 98.50 98 SER A N 1
ATOM 798 C CA . SER A 1 98 ? 1.848 4.310 -12.690 1.00 98.50 98 SER A CA 1
ATOM 799 C C . SER A 1 98 ? 2.052 4.065 -11.197 1.00 98.50 98 SER A C 1
ATOM 801 O O . SER A 1 98 ? 3.126 3.652 -10.764 1.00 98.50 98 SER A O 1
ATOM 803 N N . ILE A 1 99 ? 1.010 4.301 -10.400 1.00 98.62 99 ILE A N 1
ATOM 804 C CA . ILE A 1 99 ? 0.994 3.963 -8.974 1.00 98.62 99 ILE A CA 1
ATOM 805 C C . ILE A 1 99 ? 0.695 2.472 -8.849 1.00 98.62 99 ILE A C 1
ATOM 807 O O . ILE A 1 99 ? -0.355 2.026 -9.305 1.00 98.62 99 ILE A O 1
ATOM 811 N N . TYR A 1 100 ? 1.580 1.709 -8.206 1.00 98.56 100 TYR A N 1
ATOM 812 C CA . TYR A 1 100 ? 1.369 0.285 -7.936 1.00 98.56 100 TYR A CA 1
ATOM 813 C C . TYR A 1 100 ? 0.947 0.074 -6.474 1.00 98.56 100 TYR A C 1
ATOM 815 O O . TYR A 1 100 ? 1.775 0.120 -5.561 1.00 98.56 100 TYR A O 1
ATOM 823 N N . TRP A 1 101 ? -0.352 -0.140 -6.242 1.00 98.75 101 TRP A N 1
ATOM 824 C CA . TRP A 1 101 ? -0.980 0.031 -4.925 1.00 98.75 101 TRP A CA 1
ATOM 825 C C . TRP A 1 101 ? -0.482 -0.933 -3.856 1.00 98.75 101 TRP A C 1
ATOM 827 O O . TRP A 1 101 ? -0.352 -0.538 -2.703 1.00 98.75 101 TRP A O 1
ATOM 837 N N . HIS A 1 102 ? -0.105 -2.163 -4.223 1.00 98.81 102 HIS A N 1
ATOM 838 C CA . HIS A 1 102 ? 0.468 -3.099 -3.247 1.00 98.81 102 HIS A CA 1
ATOM 839 C C . HIS A 1 102 ? 1.736 -2.533 -2.588 1.00 98.81 102 HIS A C 1
ATOM 841 O O . HIS A 1 102 ? 1.937 -2.726 -1.392 1.00 98.81 102 HIS A O 1
ATOM 847 N N . MET A 1 103 ? 2.567 -1.786 -3.322 1.00 98.81 103 MET A N 1
ATOM 848 C CA . MET A 1 103 ? 3.764 -1.173 -2.739 1.00 98.81 103 MET A CA 1
ATOM 849 C C . MET A 1 103 ? 3.423 0.019 -1.835 1.00 98.81 103 MET A C 1
ATOM 851 O O . MET A 1 103 ? 4.074 0.217 -0.814 1.00 98.81 103 MET A O 1
ATOM 855 N N . VAL A 1 104 ? 2.367 0.768 -2.162 1.00 98.81 104 VAL A N 1
ATOM 856 C CA . VAL A 1 104 ? 1.873 1.869 -1.319 1.00 98.81 104 VAL A CA 1
ATOM 857 C C . VAL A 1 104 ? 1.306 1.332 -0.004 1.00 98.81 104 VAL A C 1
ATOM 859 O O . VAL A 1 104 ? 1.637 1.847 1.057 1.00 98.81 104 VAL A O 1
ATOM 862 N N . SER A 1 105 ? 0.541 0.240 -0.031 1.00 98.81 105 SER A N 1
ATOM 863 C CA . SER A 1 105 ? 0.044 -0.382 1.203 1.00 98.81 105 SER A CA 1
ATOM 864 C C . SER A 1 105 ? 1.150 -1.035 2.038 1.00 98.81 105 SER A C 1
ATOM 866 O O . SER A 1 105 ? 1.059 -1.059 3.263 1.00 98.81 105 SER A O 1
ATOM 868 N N . LYS A 1 106 ? 2.235 -1.519 1.414 1.00 98.88 106 LYS A N 1
ATOM 869 C CA . LYS A 1 106 ? 3.447 -1.916 2.154 1.00 98.88 106 LYS A CA 1
ATOM 870 C C . LYS A 1 106 ? 4.096 -0.728 2.859 1.00 98.88 106 LYS A C 1
ATOM 872 O O . LYS A 1 106 ? 4.533 -0.882 3.993 1.00 98.88 106 LYS A O 1
ATOM 877 N N . LEU A 1 107 ? 4.149 0.435 2.207 1.00 98.88 107 LEU A N 1
ATOM 878 C CA . LEU A 1 107 ? 4.635 1.666 2.826 1.00 98.88 107 LEU A CA 1
ATOM 879 C C . LEU A 1 107 ? 3.740 2.079 4.004 1.00 98.88 107 LEU A C 1
ATOM 881 O O . LEU A 1 107 ? 4.267 2.362 5.074 1.00 98.88 107 LEU A O 1
ATOM 885 N N . LEU A 1 108 ? 2.412 2.038 3.842 1.00 98.75 108 LEU A N 1
ATOM 886 C CA . LEU A 1 108 ? 1.456 2.303 4.925 1.00 98.75 108 LEU A CA 1
ATOM 887 C C . LEU A 1 108 ? 1.718 1.399 6.138 1.00 98.75 108 LEU A C 1
ATOM 889 O O . LEU A 1 108 ? 1.817 1.886 7.262 1.00 98.75 108 LEU A O 1
ATOM 893 N N . LEU A 1 109 ? 1.874 0.092 5.903 1.00 98.69 109 LEU A N 1
ATOM 894 C CA . LEU A 1 109 ? 2.171 -0.877 6.957 1.00 98.69 109 LEU A CA 1
ATOM 895 C C . LEU A 1 109 ? 3.531 -0.606 7.620 1.00 98.69 109 LEU A C 1
ATOM 897 O O . LEU A 1 109 ? 3.633 -0.656 8.838 1.00 98.69 109 LEU A O 1
ATOM 901 N N . ALA A 1 110 ? 4.561 -0.263 6.846 1.00 98.62 110 ALA A N 1
ATOM 902 C CA . ALA A 1 110 ? 5.875 0.062 7.397 1.00 98.62 110 ALA A CA 1
ATOM 903 C C . ALA A 1 110 ? 5.845 1.320 8.285 1.00 98.62 110 ALA A C 1
ATOM 905 O O . ALA A 1 110 ? 6.497 1.350 9.326 1.00 98.62 110 ALA A O 1
ATOM 906 N N . VAL A 1 111 ? 5.076 2.346 7.900 1.00 98.38 111 VAL A N 1
ATOM 907 C CA . VAL A 1 111 ? 4.879 3.553 8.722 1.00 98.38 111 VAL A CA 1
ATOM 908 C C . VAL A 1 111 ? 4.089 3.227 9.990 1.00 98.38 111 VAL A C 1
ATOM 910 O O . VAL A 1 111 ? 4.428 3.738 11.053 1.00 98.38 111 VAL A O 1
ATOM 913 N N . ASN A 1 112 ? 3.093 2.340 9.905 1.00 97.06 112 ASN A N 1
ATOM 914 C CA . ASN A 1 112 ? 2.364 1.832 11.070 1.00 97.06 112 ASN A CA 1
ATOM 915 C C . ASN A 1 112 ? 3.306 1.146 12.070 1.00 97.06 112 ASN A C 1
ATOM 917 O O . ASN A 1 112 ? 3.351 1.519 13.237 1.00 97.06 112 ASN A O 1
ATOM 921 N N . ASP A 1 113 ? 4.118 0.195 11.599 1.00 96.06 113 ASP A N 1
ATOM 922 C CA . ASP A 1 113 ? 5.081 -0.522 12.441 1.00 96.06 113 ASP A CA 1
ATOM 923 C C . ASP A 1 113 ? 6.103 0.437 13.064 1.00 96.06 113 ASP A C 1
ATOM 925 O O . ASP A 1 113 ? 6.447 0.305 14.241 1.00 96.06 113 ASP A O 1
ATOM 929 N N . LEU A 1 114 ? 6.574 1.430 12.304 1.00 96.50 114 LEU A N 1
ATOM 930 C CA . LEU A 1 114 ? 7.472 2.459 12.819 1.00 96.50 114 LEU A CA 1
ATOM 931 C C . LEU A 1 114 ? 6.796 3.304 13.905 1.00 96.50 114 LEU A C 1
ATOM 933 O O . LEU A 1 114 ? 7.389 3.516 14.958 1.00 96.50 114 LEU A O 1
ATOM 937 N N . TYR A 1 115 ? 5.553 3.737 13.690 1.0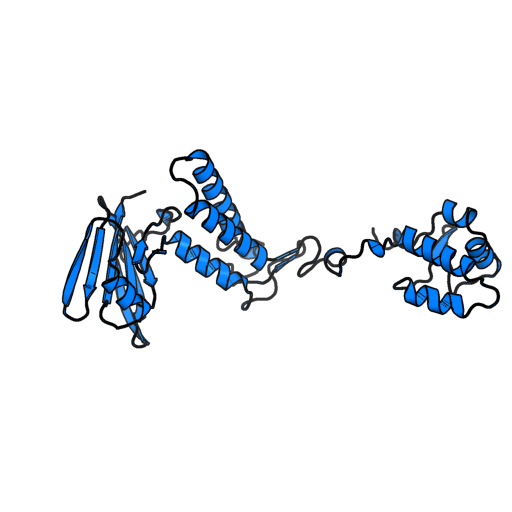0 96.12 115 TYR A N 1
ATOM 938 C CA . TYR A 1 115 ? 4.780 4.480 14.685 1.00 96.12 115 TYR A CA 1
ATOM 939 C C . TYR A 1 115 ? 4.584 3.665 15.972 1.00 96.12 115 TYR A C 1
ATOM 941 O O . TYR A 1 115 ? 4.883 4.150 17.059 1.00 96.12 115 TYR A O 1
ATOM 949 N N . LEU A 1 116 ? 4.163 2.401 15.855 1.00 92.31 116 LEU A N 1
ATOM 950 C CA . LEU A 1 116 ? 3.909 1.521 17.001 1.00 92.31 116 LEU A CA 1
ATOM 951 C C . LEU A 1 116 ? 5.181 1.092 17.751 1.00 92.31 116 LEU A C 1
ATOM 953 O O . LEU A 1 116 ? 5.099 0.737 18.926 1.00 92.31 116 LEU A O 1
ATOM 957 N N . SER A 1 117 ? 6.341 1.087 17.088 1.00 91.75 117 SER A N 1
ATOM 958 C CA . SER A 1 117 ? 7.633 0.733 17.695 1.00 91.75 117 SER A CA 1
ATOM 959 C C . SER A 1 117 ? 8.433 1.936 18.205 1.00 91.75 117 SER A C 1
ATOM 961 O O . SER A 1 117 ? 9.451 1.747 18.875 1.00 91.75 117 SER A O 1
ATOM 963 N N . SER A 1 118 ? 7.993 3.160 17.901 1.00 90.62 118 SER A N 1
ATOM 964 C CA . SER A 1 118 ? 8.663 4.392 18.323 1.00 90.62 118 SER A CA 1
ATOM 965 C C . SER A 1 118 ? 8.503 4.645 19.824 1.00 90.62 118 SER A C 1
ATOM 967 O O . SER A 1 118 ? 7.528 4.225 20.447 1.00 90.62 118 SER A O 1
ATOM 969 N N . ASN A 1 119 ? 9.476 5.344 20.420 1.00 76.69 119 ASN A N 1
ATOM 970 C CA . ASN A 1 119 ? 9.405 5.716 21.832 1.00 76.69 119 ASN A CA 1
ATOM 971 C C . ASN A 1 119 ? 8.282 6.742 22.058 1.00 76.69 119 ASN A C 1
ATOM 973 O O . ASN A 1 119 ? 8.205 7.737 21.340 1.00 76.69 119 ASN A O 1
ATOM 977 N N . SER A 1 120 ? 7.466 6.532 23.094 1.00 77.25 120 SER A N 1
ATOM 978 C CA . SER A 1 120 ? 6.379 7.436 23.486 1.00 77.25 120 SER A CA 1
ATOM 979 C C . SER A 1 120 ? 6.849 8.843 23.863 1.00 77.25 120 SER A C 1
ATOM 981 O O . SER A 1 120 ? 6.044 9.767 23.851 1.00 77.25 120 SER A O 1
ATOM 983 N N . ASP A 1 121 ? 8.132 9.006 24.196 1.00 84.81 121 ASP A N 1
ATOM 984 C CA . ASP A 1 121 ? 8.688 10.274 24.680 1.00 84.81 121 ASP A CA 1
ATOM 985 C C . ASP A 1 121 ? 9.050 11.270 23.558 1.00 84.81 121 ASP A C 1
ATOM 987 O O . ASP A 1 121 ? 9.377 12.420 23.850 1.00 84.81 121 ASP A O 1
ATOM 991 N N . ASP A 1 122 ? 9.013 10.856 22.285 1.00 91.38 122 ASP A N 1
ATOM 992 C CA . ASP A 1 122 ? 9.260 11.734 21.131 1.00 91.38 122 ASP A CA 1
ATOM 993 C C . ASP A 1 122 ? 7.938 12.118 20.447 1.00 91.38 122 ASP A C 1
ATOM 995 O O . ASP A 1 122 ? 7.552 11.591 19.400 1.00 91.38 122 ASP A O 1
ATOM 999 N N . GLU A 1 123 ? 7.209 13.040 21.079 1.00 92.31 123 GLU A N 1
ATOM 1000 C CA . GLU A 1 123 ? 5.901 13.506 20.601 1.00 92.31 123 GLU A CA 1
ATOM 1001 C C . GLU A 1 123 ? 5.959 14.102 19.187 1.00 92.31 123 GLU A C 1
ATOM 1003 O O . GLU A 1 123 ? 5.005 13.955 18.415 1.00 92.31 123 GLU A O 1
ATOM 1008 N N . GLN A 1 124 ? 7.069 14.760 18.828 1.00 95.06 124 GLN A N 1
ATOM 1009 C CA . GLN A 1 124 ? 7.235 15.343 17.500 1.00 95.06 124 GLN A CA 1
ATOM 1010 C C . GLN A 1 124 ? 7.313 14.239 16.443 1.00 95.06 124 GLN A C 1
ATOM 1012 O O . GLN A 1 124 ? 6.543 14.269 15.481 1.00 95.06 124 GLN A O 1
ATOM 1017 N N . LEU A 1 125 ? 8.178 13.239 16.648 1.00 95.12 125 LEU A N 1
ATOM 1018 C CA . LEU A 1 125 ? 8.294 12.100 15.740 1.00 95.12 125 LEU A CA 1
ATOM 1019 C C . LEU A 1 125 ? 6.959 11.363 15.589 1.00 95.12 125 LEU A C 1
ATOM 1021 O O . LEU A 1 125 ? 6.544 11.059 14.472 1.00 95.12 125 LEU A O 1
ATOM 1025 N N . LEU A 1 126 ? 6.257 11.098 16.693 1.00 94.94 126 LEU A N 1
ATOM 1026 C CA . LEU A 1 126 ? 4.960 10.415 16.655 1.00 94.94 126 LEU A CA 1
ATOM 1027 C C . LEU A 1 126 ? 3.906 11.216 15.887 1.00 94.94 126 LEU A C 1
ATOM 1029 O O . LEU A 1 126 ? 3.133 10.637 15.122 1.00 94.94 126 LEU A O 1
ATOM 1033 N N . THR A 1 127 ? 3.888 12.537 16.057 1.00 95.56 127 THR A N 1
ATOM 1034 C CA . THR A 1 127 ? 2.981 13.427 15.322 1.00 95.56 127 THR A CA 1
ATOM 1035 C C . THR A 1 127 ? 3.274 13.389 13.822 1.00 95.56 127 THR A C 1
ATOM 1037 O O . THR A 1 127 ? 2.353 13.242 13.017 1.00 95.56 127 THR A O 1
ATOM 1040 N N . GLU A 1 128 ? 4.550 13.460 13.438 1.00 97.06 128 GLU A N 1
ATOM 1041 C CA . GLU A 1 128 ? 4.978 13.382 12.039 1.00 97.06 128 GLU A CA 1
ATOM 1042 C C . GLU A 1 128 ? 4.623 12.024 11.416 1.00 97.06 128 GLU A C 1
ATOM 1044 O O . GLU A 1 128 ? 4.010 11.973 10.349 1.00 97.06 128 GLU A O 1
ATOM 1049 N N . LEU A 1 129 ? 4.921 10.917 12.101 1.00 97.81 129 LEU A N 1
ATOM 1050 C CA . LEU A 1 129 ? 4.589 9.568 11.635 1.00 97.81 129 LEU A CA 1
ATOM 1051 C C . LEU A 1 129 ? 3.080 9.356 11.497 1.00 97.81 129 LEU A C 1
ATOM 1053 O O . LEU A 1 129 ? 2.640 8.781 10.501 1.00 97.81 129 LEU A O 1
ATOM 1057 N N . LYS A 1 130 ? 2.278 9.851 12.449 1.00 96.69 130 LYS A N 1
ATOM 1058 C CA . LYS A 1 130 ? 0.811 9.793 12.377 1.00 96.69 130 LYS A CA 1
ATOM 1059 C C . LYS A 1 130 ? 0.278 10.601 11.189 1.00 96.69 130 LYS A C 1
ATOM 1061 O O . LYS A 1 130 ? -0.610 10.122 10.487 1.00 96.69 130 LYS A O 1
ATOM 1066 N N . SER A 1 131 ? 0.845 11.779 10.916 1.00 97.88 131 SER A N 1
ATOM 1067 C CA . SER A 1 131 ? 0.493 12.569 9.726 1.00 97.88 131 SER A CA 1
ATOM 1068 C C . SER A 1 131 ? 0.806 11.806 8.438 1.00 97.88 131 SER A C 1
ATOM 1070 O O . SER A 1 131 ? -0.071 11.641 7.595 1.00 97.88 131 SER A O 1
ATOM 1072 N N . ILE A 1 132 ? 2.027 11.274 8.314 1.00 98.50 132 ILE A N 1
ATOM 1073 C CA . ILE A 1 132 ? 2.457 10.502 7.139 1.00 98.50 132 ILE A CA 1
ATOM 1074 C C . ILE A 1 132 ? 1.560 9.274 6.943 1.00 98.50 132 ILE A C 1
ATOM 1076 O O . ILE A 1 132 ? 1.168 8.964 5.817 1.00 98.50 132 ILE A O 1
ATOM 1080 N N . TYR A 1 133 ? 1.217 8.582 8.031 1.00 98.50 133 TYR A N 1
ATOM 1081 C CA . TYR A 1 133 ? 0.327 7.427 8.003 1.00 98.50 133 TYR A CA 1
ATOM 1082 C C . TYR A 1 133 ? -1.021 7.772 7.362 1.00 98.50 133 TYR A C 1
ATOM 1084 O O . TYR A 1 133 ? -1.443 7.112 6.408 1.00 98.50 133 TYR A O 1
ATOM 1092 N N . TYR A 1 134 ? -1.679 8.831 7.842 1.00 97.94 134 TYR A N 1
ATOM 1093 C CA . TYR A 1 134 ? -2.976 9.232 7.305 1.00 97.94 134 TYR A CA 1
ATOM 1094 C C . TYR A 1 134 ? -2.897 9.807 5.895 1.00 97.94 134 TYR A C 1
ATOM 1096 O O . TYR A 1 134 ? -3.793 9.529 5.101 1.00 97.94 134 TYR A O 1
ATOM 1104 N N . ASP A 1 135 ? -1.821 10.507 5.535 1.00 98.38 135 ASP A N 1
ATOM 1105 C CA . ASP A 1 135 ? -1.622 10.983 4.163 1.00 98.38 135 ASP A CA 1
ATOM 1106 C C . ASP A 1 135 ? -1.527 9.811 3.173 1.00 98.38 135 ASP A C 1
ATOM 1108 O O . ASP A 1 135 ? -2.154 9.824 2.109 1.00 98.38 135 ASP A O 1
ATOM 1112 N N . ILE A 1 136 ? -0.798 8.746 3.533 1.00 98.56 136 ILE A N 1
ATOM 1113 C CA . ILE A 1 136 ? -0.725 7.528 2.714 1.00 98.56 136 ILE A CA 1
ATOM 1114 C C . ILE A 1 136 ? -2.095 6.839 2.654 1.00 98.56 136 ILE A C 1
ATOM 1116 O O . ILE A 1 136 ? -2.526 6.441 1.567 1.00 98.56 136 ILE A O 1
ATOM 1120 N N . ARG A 1 137 ? -2.793 6.713 3.792 1.00 97.44 137 ARG A N 1
ATOM 1121 C CA . ARG A 1 137 ? -4.122 6.083 3.893 1.00 97.44 137 ARG A CA 1
ATOM 1122 C C . ARG A 1 137 ? -5.160 6.799 3.025 1.00 97.44 137 ARG A C 1
ATOM 1124 O O . ARG A 1 137 ? -5.863 6.150 2.251 1.00 97.44 137 ARG A O 1
ATOM 1131 N N . GLU A 1 138 ? -5.213 8.127 3.077 1.00 97.12 138 GLU A N 1
ATOM 1132 C CA . GLU A 1 138 ? -6.049 8.946 2.188 1.00 97.12 138 GLU A CA 1
ATOM 1133 C C . GLU A 1 138 ? -5.620 8.799 0.718 1.00 97.12 138 GLU A C 1
ATOM 1135 O O . GLU A 1 138 ? -6.449 8.749 -0.199 1.00 97.12 138 GLU A O 1
ATOM 1140 N N . GLY A 1 139 ? -4.317 8.625 0.480 1.00 97.50 139 GLY A N 1
ATOM 1141 C CA . GLY A 1 139 ? -3.742 8.289 -0.819 1.00 97.50 139 GLY A CA 1
ATOM 1142 C C . GLY A 1 139 ? -4.293 6.996 -1.436 1.00 97.50 139 GLY A C 1
ATOM 1143 O O . GLY A 1 139 ? -4.596 7.006 -2.636 1.00 97.50 139 GLY A O 1
ATOM 1144 N N . ILE A 1 140 ? -4.486 5.928 -0.645 1.00 97.50 140 ILE A N 1
ATOM 1145 C CA . ILE A 1 140 ? -5.098 4.653 -1.092 1.00 97.50 140 ILE A CA 1
ATOM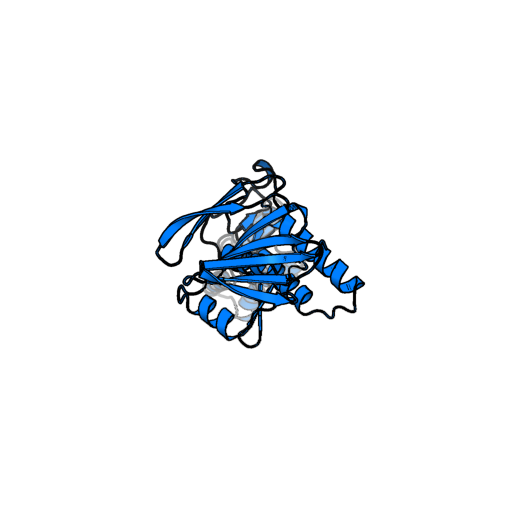 1146 C C . ILE A 1 140 ? -6.486 4.896 -1.695 1.00 97.50 140 ILE A C 1
ATOM 1148 O O . ILE A 1 140 ? -6.831 4.324 -2.729 1.00 97.50 140 ILE A O 1
ATOM 1152 N N . GLY A 1 141 ? -7.241 5.833 -1.118 1.00 95.69 141 GLY A N 1
ATOM 1153 C CA . GLY A 1 141 ? -8.335 6.485 -1.824 1.00 95.69 141 GLY A CA 1
ATOM 1154 C C . GLY A 1 141 ? -9.733 5.931 -1.586 1.00 95.69 141 GLY A C 1
ATOM 1155 O O . GLY A 1 141 ? -10.601 6.193 -2.412 1.00 95.69 141 GLY A O 1
ATOM 1156 N N . ILE A 1 142 ? -9.982 5.244 -0.467 1.00 94.38 142 ILE A N 1
ATOM 1157 C CA . ILE A 1 142 ? -11.327 4.762 -0.093 1.00 94.38 142 ILE A CA 1
ATOM 1158 C C . ILE A 1 142 ? -12.369 5.897 -0.001 1.00 94.38 142 ILE A C 1
ATOM 1160 O O . ILE A 1 142 ? -13.547 5.683 -0.275 1.00 94.38 142 ILE A O 1
ATOM 1164 N N . HIS A 1 143 ? -11.929 7.120 0.316 1.00 94.81 143 HIS A N 1
ATOM 1165 C CA . HIS A 1 143 ? -12.766 8.323 0.398 1.00 94.81 143 HIS A CA 1
ATOM 1166 C C . HIS A 1 143 ? -12.771 9.169 -0.889 1.00 94.81 143 HIS A C 1
ATOM 1168 O O . HIS A 1 143 ? -13.412 10.221 -0.941 1.00 94.81 143 HIS A O 1
ATOM 1174 N N . LYS A 1 144 ? -12.061 8.750 -1.947 1.00 96.31 144 LYS A N 1
ATOM 1175 C CA . LYS A 1 144 ? -12.013 9.515 -3.201 1.00 96.31 144 LYS A CA 1
ATOM 1176 C C . LYS A 1 144 ? -13.350 9.454 -3.928 1.00 96.31 144 LYS A C 1
ATOM 1178 O O . LYS A 1 144 ? -14.061 8.453 -3.914 1.00 96.31 144 LYS A O 1
ATOM 1183 N N . ASN A 1 145 ? -13.659 10.527 -4.653 1.00 96.56 145 ASN A N 1
ATOM 1184 C CA . ASN A 1 145 ? -14.785 10.529 -5.578 1.00 96.56 145 ASN A CA 1
ATOM 1185 C C . ASN A 1 145 ? -14.609 9.409 -6.633 1.00 96.56 145 ASN A C 1
ATOM 1187 O O . ASN A 1 145 ? -13.518 9.307 -7.202 1.00 96.56 145 ASN A O 1
ATOM 1191 N N . PRO A 1 146 ? -15.654 8.622 -6.964 1.00 97.31 146 PRO A N 1
ATOM 1192 C CA . PRO A 1 146 ? -15.554 7.545 -7.954 1.00 97.31 146 PRO A CA 1
ATOM 1193 C C . PRO A 1 146 ? -15.059 7.992 -9.334 1.00 97.31 146 PRO A C 1
ATOM 1195 O O . PRO A 1 146 ? -14.398 7.222 -10.019 1.00 97.31 146 PRO A O 1
ATOM 1198 N N . GLY A 1 147 ? -15.330 9.236 -9.745 1.00 96.81 147 GLY A N 1
ATOM 1199 C CA . GLY A 1 147 ? -14.816 9.800 -10.996 1.00 96.81 147 GLY A CA 1
ATOM 1200 C C . GLY A 1 147 ? -13.305 10.049 -10.976 1.00 96.81 147 GLY A C 1
ATOM 1201 O O . GLY A 1 147 ? -12.655 9.894 -12.004 1.00 96.81 147 GLY A O 1
ATOM 1202 N N . LEU A 1 148 ? -12.740 10.378 -9.809 1.00 95.44 148 LEU A N 1
ATOM 1203 C CA . LEU A 1 148 ? -11.292 10.502 -9.617 1.00 95.44 148 LEU A CA 1
ATOM 1204 C C . LEU A 1 148 ? -10.627 9.130 -9.445 1.00 95.44 148 LEU A C 1
ATOM 1206 O O . LEU A 1 148 ? -9.558 8.893 -9.996 1.00 95.44 148 LEU A O 1
ATOM 1210 N N . TYR A 1 149 ? -11.252 8.230 -8.682 1.00 97.94 149 TYR A N 1
ATOM 1211 C CA . TYR A 1 149 ? -10.756 6.867 -8.469 1.00 97.94 149 TYR A CA 1
ATOM 1212 C C . TYR A 1 149 ? -10.805 6.042 -9.768 1.00 97.94 149 TYR A C 1
ATOM 1214 O O . TYR A 1 149 ? -9.886 5.293 -10.094 1.00 97.94 149 TYR A O 1
ATOM 1222 N N . GLY A 1 150 ? -11.873 6.226 -10.547 1.00 97.81 150 GLY A N 1
ATOM 1223 C CA . GLY A 1 150 ? -12.164 5.520 -11.794 1.00 97.81 150 GLY A CA 1
ATOM 1224 C C . GLY A 1 150 ? -12.920 4.202 -11.628 1.00 97.81 150 GLY A C 1
ATOM 1225 O O . GLY A 1 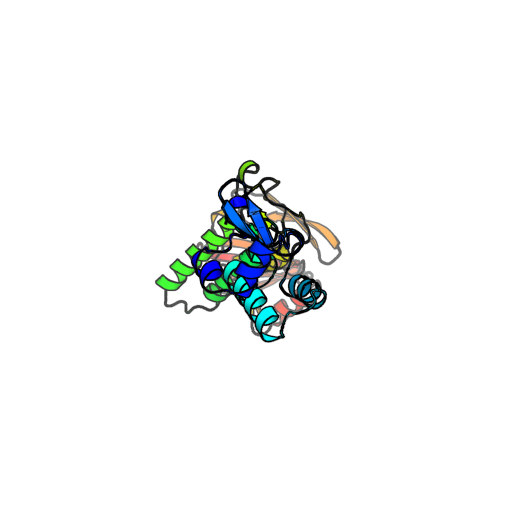150 ? -13.072 3.475 -12.606 1.00 97.81 150 GLY A O 1
ATOM 1226 N N . ALA A 1 151 ? -13.385 3.893 -10.415 1.00 98.00 151 ALA A N 1
ATOM 1227 C CA . ALA A 1 151 ? -14.214 2.735 -10.083 1.00 98.00 151 ALA A CA 1
ATOM 1228 C C . ALA A 1 151 ? -14.898 2.932 -8.713 1.00 98.00 151 ALA A C 1
ATOM 1230 O O . ALA A 1 151 ? -14.885 4.038 -8.169 1.00 98.00 151 ALA A O 1
ATOM 1231 N N . PHE A 1 152 ? -15.475 1.869 -8.143 1.00 98.06 152 PHE A N 1
ATOM 1232 C CA . PHE A 1 152 ? -15.918 1.858 -6.747 1.00 98.06 152 PHE A CA 1
ATOM 1233 C C . PHE A 1 152 ? -14.700 1.931 -5.804 1.00 98.06 152 PHE A C 1
ATOM 1235 O O . PHE A 1 152 ? -13.884 1.010 -5.831 1.00 98.06 152 PHE A O 1
ATOM 1242 N N . PRO A 1 153 ? -14.568 2.978 -4.962 1.00 97.56 153 PRO A N 1
ATOM 1243 C CA . PRO A 1 153 ? -13.401 3.165 -4.086 1.00 97.56 153 PRO A CA 1
ATOM 1244 C C . PRO A 1 153 ? -13.212 2.087 -3.011 1.00 97.56 153 PRO A C 1
ATOM 1246 O O . PRO A 1 153 ? -12.148 1.985 -2.409 1.00 97.56 153 PRO A O 1
ATOM 1249 N N . THR A 1 154 ? -14.254 1.298 -2.748 1.00 97.06 154 THR A N 1
ATOM 1250 C CA . THR A 1 154 ? -14.233 0.183 -1.794 1.00 97.06 154 THR A CA 1
ATOM 1251 C C . THR A 1 154 ? -13.602 -1.084 -2.363 1.00 97.06 154 THR A C 1
ATOM 1253 O O . THR A 1 154 ? -13.298 -1.999 -1.599 1.00 97.06 154 THR A O 1
ATOM 1256 N N . ASP A 1 155 ? -13.422 -1.159 -3.683 1.00 97.88 155 ASP A N 1
ATOM 1257 C CA . ASP A 1 155 ? -12.852 -2.326 -4.347 1.00 97.88 155 ASP A CA 1
ATOM 1258 C C . ASP A 1 155 ? -11.341 -2.125 -4.548 1.00 97.88 155 ASP A C 1
ATOM 1260 O O . ASP A 1 155 ? -10.927 -1.065 -5.014 1.00 97.88 155 ASP A O 1
ATOM 1264 N N . PRO A 1 156 ? -10.495 -3.122 -4.244 1.00 97.44 156 PRO A N 1
ATOM 1265 C CA . PRO A 1 156 ? -9.055 -3.026 -4.457 1.00 97.44 156 PRO A CA 1
ATOM 1266 C C . PRO A 1 156 ? -8.681 -3.230 -5.932 1.00 97.44 156 PRO A C 1
ATOM 1268 O O . PRO A 1 156 ? -9.297 -4.026 -6.649 1.00 97.44 156 PRO A O 1
ATOM 1271 N N . TYR A 1 157 ? -7.608 -2.568 -6.367 1.00 98.56 157 TYR A N 1
ATOM 1272 C CA . TYR A 1 157 ? -7.075 -2.634 -7.730 1.00 98.56 157 TYR A CA 1
ATOM 1273 C C . TYR A 1 157 ? -5.546 -2.677 -7.702 1.00 98.56 157 TYR A C 1
ATOM 1275 O O . TYR A 1 157 ? -4.922 -2.129 -6.799 1.00 98.56 157 TYR A O 1
ATOM 1283 N N . SER A 1 158 ? -4.901 -3.300 -8.687 1.00 98.56 158 SER A N 1
ATOM 1284 C CA . SER A 1 158 ? -3.436 -3.438 -8.658 1.00 98.56 158 SER A CA 1
ATOM 1285 C C . SER A 1 158 ? -2.690 -2.124 -8.892 1.00 98.56 158 SER A C 1
ATOM 1287 O O . SER A 1 158 ? -1.660 -1.893 -8.257 1.00 98.56 158 SER A O 1
ATOM 1289 N N . HIS A 1 159 ? -3.156 -1.279 -9.819 1.00 98.62 159 HIS A N 1
ATOM 1290 C CA . HIS A 1 159 ? -2.418 -0.071 -10.199 1.00 98.62 159 HIS A CA 1
ATOM 1291 C C . HIS A 1 159 ? -3.293 1.041 -10.795 1.00 98.62 159 HIS A C 1
ATOM 1293 O O . HIS A 1 159 ? -4.389 0.777 -11.286 1.00 98.62 159 HIS A O 1
ATOM 1299 N N . THR A 1 160 ? -2.771 2.272 -10.806 1.00 98.62 160 THR A N 1
ATOM 1300 C CA . THR A 1 160 ? -3.377 3.457 -11.445 1.00 98.62 160 THR A CA 1
ATOM 1301 C C . THR A 1 160 ? -2.343 4.170 -12.318 1.00 98.62 160 THR A C 1
ATOM 1303 O O . THR A 1 160 ? -1.456 4.835 -11.779 1.00 98.62 160 THR A O 1
ATOM 1306 N N . PRO A 1 161 ? -2.413 4.046 -13.653 1.00 98.25 161 PRO A N 1
ATOM 1307 C CA . PRO A 1 161 ? -1.571 4.813 -14.570 1.00 98.25 161 PRO A CA 1
ATOM 1308 C C . PRO A 1 161 ? -1.916 6.306 -14.544 1.00 98.25 161 PRO A C 1
ATOM 1310 O O . PRO A 1 161 ? -3.081 6.655 -14.414 1.00 98.25 161 PRO A O 1
ATOM 1313 N N . ALA A 1 162 ? -0.957 7.191 -14.834 1.00 97.44 162 ALA A N 1
ATOM 1314 C CA . ALA A 1 162 ? -1.201 8.637 -15.017 1.00 97.44 162 ALA A CA 1
ATOM 1315 C C . ALA A 1 162 ? -2.301 8.956 -16.057 1.00 97.44 162 ALA A C 1
ATOM 1317 O O . ALA A 1 162 ? -2.923 10.012 -16.045 1.00 97.44 162 ALA A O 1
ATOM 1318 N N . HIS A 1 163 ? -2.509 7.992 -16.947 1.00 95.56 163 HIS A N 1
ATOM 1319 C CA . HIS A 1 163 ? -3.523 7.842 -17.974 1.00 95.56 163 HIS A CA 1
ATOM 1320 C C . HIS A 1 163 ? -5.013 7.925 -17.671 1.00 95.56 163 HIS A C 1
ATOM 1322 O O . HIS A 1 163 ? -5.831 8.321 -18.502 1.00 95.56 163 HIS A O 1
ATOM 1328 N N . CYS A 1 164 ? -5.366 7.267 -16.570 1.00 96.56 164 CYS A N 1
ATOM 1329 C CA . CYS A 1 164 ? -6.676 6.665 -16.384 1.00 96.56 164 CYS A CA 1
ATOM 1330 C C . CYS A 1 164 ? -6.877 6.259 -14.921 1.00 96.56 164 CYS A C 1
ATOM 1332 O O . CYS A 1 164 ? -5.953 6.292 -14.115 1.00 96.56 164 CYS A O 1
ATOM 1334 N N . GLY A 1 165 ? -8.105 5.873 -14.581 1.00 97.94 165 GLY A N 1
ATOM 1335 C CA . GLY A 1 165 ? -8.420 5.364 -13.251 1.00 97.94 165 GLY A CA 1
ATOM 1336 C C . GLY A 1 165 ? -7.816 3.992 -12.955 1.00 97.94 165 GLY A C 1
ATOM 1337 O O . GLY A 1 165 ? -7.134 3.391 -13.790 1.00 97.94 165 GLY A O 1
ATOM 1338 N N . VAL A 1 166 ? -8.115 3.481 -11.765 1.00 98.12 166 VAL A N 1
ATOM 1339 C CA . VAL A 1 166 ? -7.645 2.184 -11.262 1.00 98.12 166 VAL A CA 1
ATOM 1340 C C . VAL A 1 166 ? -7.854 1.010 -12.233 1.00 98.12 166 VAL A C 1
ATOM 1342 O O . VAL A 1 166 ? -8.800 0.974 -13.018 1.00 98.12 166 VAL A O 1
ATOM 1345 N N . GLN A 1 167 ? -6.948 0.030 -12.192 1.00 98.50 167 GLN A N 1
ATOM 1346 C CA . GLN A 1 167 ? -6.869 -1.092 -13.132 1.00 98.50 167 GLN A CA 1
ATOM 1347 C C . GLN A 1 167 ? -6.607 -2.422 -12.409 1.00 98.50 167 GLN A C 1
ATOM 1349 O O . GLN A 1 167 ? -5.895 -2.460 -11.410 1.00 98.50 167 GLN A O 1
ATOM 1354 N N . GLN A 1 168 ? -7.108 -3.527 -12.980 1.00 98.25 168 GLN A N 1
ATOM 1355 C CA . GLN A 1 168 ? -7.006 -4.905 -12.455 1.00 98.25 168 GLN A CA 1
ATOM 1356 C C . GLN A 1 168 ? -7.688 -5.093 -11.083 1.00 98.25 168 GLN A C 1
ATOM 1358 O O . GLN A 1 168 ? -7.010 -5.030 -10.059 1.00 98.25 168 GLN A O 1
ATOM 1363 N N . PRO A 1 169 ? -9.014 -5.328 -11.056 1.00 98.06 169 PRO A N 1
ATOM 1364 C CA . PRO A 1 169 ? -9.775 -5.443 -9.814 1.00 98.06 169 PRO A CA 1
ATOM 1365 C C . PRO A 1 169 ? -9.468 -6.721 -9.024 1.00 98.06 169 PRO A C 1
ATOM 1367 O O . PRO A 1 169 ? -9.204 -7.787 -9.589 1.00 98.06 169 PRO A O 1
ATOM 1370 N N . GLY A 1 170 ? -9.637 -6.632 -7.707 1.00 96.56 170 GLY A N 1
ATOM 1371 C CA . GLY A 1 170 ? -9.834 -7.773 -6.819 1.00 96.56 170 GLY A CA 1
ATOM 1372 C C . GLY A 1 170 ? -8.550 -8.312 -6.197 1.00 96.56 170 GLY A C 1
ATOM 1373 O O . GLY A 1 170 ? -8.086 -7.813 -5.178 1.00 96.56 170 GLY A O 1
ATOM 1374 N N . MET A 1 171 ? -8.006 -9.394 -6.756 1.00 97.56 171 MET A N 1
ATOM 1375 C CA . MET A 1 171 ? -7.020 -10.263 -6.087 1.00 97.56 171 MET A CA 1
ATOM 1376 C C . MET A 1 171 ? -5.578 -9.715 -6.109 1.00 97.56 171 MET A C 1
ATOM 1378 O O . MET A 1 171 ? -4.645 -10.400 -6.525 1.00 97.56 171 MET A O 1
ATOM 1382 N N . THR A 1 172 ? -5.384 -8.473 -5.667 1.00 98.38 172 THR A N 1
ATOM 1383 C CA . THR A 1 172 ? -4.066 -7.858 -5.445 1.00 98.38 172 THR A CA 1
ATOM 1384 C C . THR A 1 172 ? -3.561 -8.143 -4.029 1.00 98.38 172 THR A C 1
ATOM 1386 O O . THR A 1 172 ? -4.339 -8.201 -3.081 1.00 98.38 172 THR A O 1
ATOM 1389 N N . GLY A 1 173 ? -2.241 -8.265 -3.853 1.00 98.31 173 GLY A N 1
ATOM 1390 C CA . GLY A 1 173 ? -1.619 -8.420 -2.532 1.00 98.31 173 GLY A CA 1
ATOM 1391 C C . GLY A 1 173 ? -1.816 -7.216 -1.600 1.00 98.31 173 GLY A C 1
ATOM 1392 O O . GLY A 1 173 ? -1.600 -7.350 -0.397 1.00 98.31 173 GLY A O 1
ATOM 1393 N N . GLN A 1 174 ? -2.273 -6.079 -2.138 1.00 98.56 174 GLN A N 1
ATOM 1394 C CA . GLN A 1 174 ? -2.651 -4.876 -1.392 1.00 98.56 174 GLN A CA 1
ATOM 1395 C C . GLN A 1 174 ? -3.560 -5.200 -0.196 1.00 98.56 174 GLN A C 1
ATOM 1397 O O . GLN A 1 174 ? -3.287 -4.768 0.920 1.00 98.56 174 GLN A O 1
ATOM 1402 N N . VAL A 1 175 ? -4.576 -6.046 -0.406 1.00 98.31 175 VAL A N 1
ATOM 1403 C CA . VAL A 1 175 ? -5.600 -6.347 0.610 1.00 98.31 175 VAL A CA 1
ATOM 1404 C C . VAL A 1 175 ? -5.030 -6.973 1.881 1.00 98.31 175 VAL A C 1
ATOM 1406 O O . VAL A 1 175 ? -5.552 -6.741 2.966 1.00 98.31 175 VAL A O 1
ATOM 1409 N N . LYS A 1 176 ? -3.945 -7.753 1.770 1.00 98.69 176 LYS A N 1
ATOM 1410 C CA . LYS A 1 176 ? -3.270 -8.350 2.931 1.00 98.69 176 LYS A CA 1
ATOM 1411 C C . LYS A 1 176 ? -2.611 -7.269 3.780 1.00 98.69 176 LYS A C 1
ATOM 1413 O O . LYS A 1 176 ? -2.634 -7.367 5.002 1.00 98.69 176 LYS A O 1
ATOM 1418 N N . GLU A 1 177 ? -1.988 -6.283 3.141 1.00 98.75 177 GLU A N 1
ATOM 1419 C CA . GLU A 1 177 ? -1.277 -5.215 3.846 1.00 98.75 177 GLU A CA 1
ATOM 1420 C C . GLU A 1 177 ? -2.280 -4.279 4.529 1.00 98.75 177 GLU A C 1
ATOM 1422 O O . GLU A 1 177 ? -2.149 -4.019 5.720 1.00 98.75 177 GLU A O 1
ATOM 1427 N N . ASP A 1 178 ? -3.337 -3.877 3.814 1.00 98.38 178 ASP A N 1
ATOM 1428 C CA . ASP A 1 178 ? -4.404 -3.019 4.347 1.00 98.38 178 ASP A CA 1
ATOM 1429 C C . ASP A 1 178 ? -5.140 -3.688 5.520 1.00 98.38 178 ASP A C 1
ATOM 1431 O O . ASP A 1 178 ? -5.437 -3.040 6.524 1.00 98.38 178 ASP A O 1
ATOM 1435 N N . PHE A 1 179 ? -5.374 -5.004 5.446 1.00 98.06 179 PHE A N 1
ATOM 1436 C CA . PHE A 1 179 ? -5.961 -5.773 6.546 1.00 98.06 179 PHE A CA 1
ATOM 1437 C C . PHE A 1 179 ? -5.094 -5.726 7.810 1.00 98.06 179 PHE A C 1
ATOM 1439 O O . PHE A 1 179 ? -5.611 -5.478 8.896 1.00 98.06 179 PHE A O 1
ATOM 1446 N N . ILE A 1 180 ? -3.779 -5.940 7.687 1.00 98.44 180 ILE A N 1
ATOM 1447 C CA . ILE A 1 180 ? -2.860 -5.884 8.835 1.00 98.44 180 ILE A CA 1
ATOM 1448 C C . ILE A 1 180 ? -2.791 -4.459 9.387 1.00 98.44 180 ILE A C 1
ATOM 1450 O O . ILE A 1 180 ? -2.911 -4.274 10.597 1.00 98.44 180 ILE A O 1
ATOM 1454 N N . SER A 1 181 ? -2.681 -3.459 8.507 1.00 98.12 181 SER A N 1
ATOM 1455 C CA . SER A 1 181 ? -2.691 -2.048 8.892 1.00 98.12 181 SER A CA 1
ATOM 1456 C C . SER A 1 181 ? -3.938 -1.695 9.695 1.00 98.12 181 SER A C 1
ATOM 1458 O O . SER A 1 181 ? -3.817 -1.070 10.745 1.00 98.12 181 SER A O 1
ATOM 1460 N N . ARG A 1 182 ? -5.115 -2.183 9.280 1.00 98.00 182 ARG A N 1
ATOM 1461 C CA . ARG A 1 182 ? -6.370 -1.960 10.002 1.00 98.00 182 ARG A CA 1
ATOM 1462 C C . ARG A 1 182 ? -6.371 -2.562 11.410 1.00 98.00 182 ARG A C 1
ATOM 1464 O O . ARG A 1 182 ? -6.915 -1.953 12.324 1.00 98.00 182 ARG A O 1
ATOM 1471 N N . PHE A 1 183 ? -5.767 -3.732 11.622 1.00 97.94 183 PHE A N 1
ATOM 1472 C CA . PHE A 1 183 ? -5.613 -4.280 12.979 1.00 97.94 183 PHE A CA 1
ATOM 1473 C C . PHE A 1 183 ? -4.645 -3.458 13.839 1.00 97.94 183 PHE A C 1
ATOM 1475 O O . PHE A 1 183 ? -4.871 -3.346 15.045 1.00 97.94 183 PHE A O 1
ATOM 1482 N N . GLY A 1 184 ? -3.631 -2.845 13.221 1.00 96.81 184 GLY A N 1
ATOM 1483 C CA . GLY A 1 184 ? -2.782 -1.845 13.870 1.00 96.81 184 GLY A CA 1
ATOM 1484 C C . GLY A 1 184 ? -3.555 -0.579 14.262 1.00 96.81 184 GLY A C 1
ATOM 1485 O O . GLY A 1 184 ? -3.443 -0.153 15.406 1.00 96.81 184 GLY A O 1
ATOM 1486 N N . GLU A 1 185 ? -4.412 -0.040 13.380 1.00 97.06 185 GLU A N 1
ATOM 1487 C CA . GLU A 1 185 ? -5.306 1.098 13.697 1.00 97.06 185 GLU A CA 1
ATOM 1488 C C . GLU A 1 185 ? -6.225 0.778 14.878 1.00 97.06 185 GLU A C 1
ATOM 1490 O O . GLU A 1 185 ? -6.335 1.548 15.828 1.00 97.06 185 GLU A O 1
ATOM 1495 N N . LEU A 1 186 ? -6.837 -0.411 14.858 1.00 98.06 186 LEU A N 1
ATOM 1496 C CA . LEU A 1 186 ? -7.667 -0.915 15.952 1.00 98.06 186 LEU A CA 1
ATOM 1497 C C . LEU A 1 186 ? -6.865 -1.186 17.235 1.00 98.06 186 LEU A C 1
ATOM 1499 O O . LEU A 1 186 ? -7.461 -1.521 18.257 1.00 98.06 186 LEU A O 1
ATOM 1503 N N . GLY A 1 187 ? -5.537 -1.071 17.212 1.00 96.94 187 GLY A N 1
ATOM 1504 C CA . GLY A 1 187 ? -4.682 -1.246 18.378 1.00 96.94 187 GLY A CA 1
ATOM 1505 C C . GLY A 1 187 ? -4.545 -2.687 18.848 1.00 96.94 187 GLY A C 1
ATOM 1506 O O . GLY A 1 187 ? -4.176 -2.915 19.996 1.00 96.94 187 GLY A O 1
ATOM 1507 N N . VAL A 1 188 ? -4.872 -3.678 18.017 1.00 97.81 188 VAL A N 1
ATOM 1508 C CA . VAL A 1 188 ? -4.778 -5.084 18.420 1.00 97.81 188 VAL A CA 1
ATOM 1509 C C . VAL A 1 188 ? -3.316 -5.509 18.393 1.00 97.81 188 VAL A C 1
ATOM 1511 O O . VAL A 1 188 ? -2.741 -5.744 17.331 1.00 97.81 188 VAL A O 1
ATOM 1514 N N . GLN A 1 189 ? -2.723 -5.651 19.573 1.00 96.25 189 GLN A N 1
ATOM 1515 C CA . GLN A 1 189 ? -1.332 -6.056 19.737 1.00 96.25 189 GLN A CA 1
ATOM 1516 C C . GLN A 1 189 ? -1.249 -7.441 20.369 1.00 96.25 189 GLN A C 1
ATOM 1518 O O . GLN A 1 189 ? -2.021 -7.788 21.264 1.00 96.25 189 GLN A O 1
ATOM 1523 N N . ILE A 1 190 ? -0.296 -8.245 19.898 1.00 96.38 190 ILE A N 1
ATOM 1524 C CA . ILE A 1 190 ? -0.020 -9.567 20.455 1.00 96.38 190 ILE A CA 1
ATOM 1525 C C . ILE A 1 190 ? 1.429 -9.595 20.918 1.00 96.38 190 ILE A C 1
ATOM 1527 O O . ILE A 1 190 ? 2.350 -9.538 20.108 1.00 96.38 190 ILE A O 1
ATOM 1531 N N . SER A 1 191 ? 1.632 -9.725 22.226 1.00 95.88 191 SER A N 1
ATOM 1532 C CA . SER A 1 191 ? 2.963 -9.820 22.822 1.00 95.88 191 SER A CA 1
ATOM 1533 C C . SER A 1 191 ? 2.964 -10.830 23.959 1.00 95.88 191 SER A C 1
ATOM 1535 O O . SER A 1 191 ? 2.045 -10.877 24.776 1.00 95.88 191 SER A O 1
ATOM 1537 N N . ASN A 1 192 ? 3.981 -11.696 24.002 1.00 96.38 192 ASN A N 1
ATOM 1538 C CA . ASN A 1 192 ? 4.143 -12.721 25.042 1.00 96.38 192 ASN A CA 1
ATOM 1539 C C . ASN A 1 192 ? 2.898 -13.617 25.259 1.00 96.38 192 ASN A C 1
ATOM 1541 O O . ASN A 1 192 ? 2.633 -14.094 26.367 1.00 96.38 192 ASN A O 1
ATOM 1545 N N . GLY A 1 193 ? 2.132 -13.866 24.188 1.00 97.12 193 GLY A N 1
ATOM 1546 C CA . GLY A 1 193 ? 0.898 -14.660 24.216 1.00 97.12 193 GLY A CA 1
ATOM 1547 C C . GLY A 1 193 ? -0.307 -13.950 24.844 1.00 97.12 193 GLY A C 1
ATOM 1548 O O . GLY A 1 193 ? -1.266 -14.621 25.217 1.00 97.12 193 GLY A O 1
ATOM 1549 N N . LYS A 1 194 ? -0.258 -12.624 24.991 1.00 98.19 194 LYS A N 1
ATOM 1550 C CA . LYS A 1 194 ? -1.369 -11.787 25.452 1.00 98.19 194 LYS A CA 1
ATOM 1551 C C . LYS A 1 194 ? -1.893 -10.922 24.311 1.00 98.19 194 LYS A C 1
ATOM 1553 O O . LYS A 1 194 ? -1.101 -10.475 23.485 1.00 98.19 194 LYS A O 1
ATOM 1558 N N . ILE A 1 195 ? -3.205 -10.716 24.284 1.00 98.62 195 ILE A N 1
ATOM 1559 C CA . ILE A 1 195 ? -3.874 -9.719 23.443 1.00 98.62 195 ILE A CA 1
ATOM 1560 C C . ILE A 1 195 ? -3.978 -8.421 24.242 1.00 98.62 195 ILE A C 1
ATOM 1562 O O . ILE A 1 195 ? -4.443 -8.445 25.385 1.00 98.62 195 ILE A O 1
ATOM 1566 N N . SER A 1 196 ? -3.614 -7.314 23.610 1.00 98.12 196 SER A N 1
ATOM 1567 C CA . SER A 1 196 ? -3.765 -5.960 24.137 1.00 98.12 196 SER A CA 1
ATOM 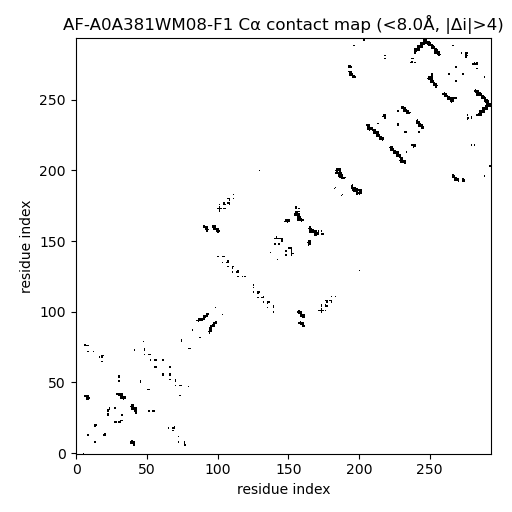1568 C C . SER A 1 196 ? -4.503 -5.088 23.123 1.00 98.12 196 SER A C 1
ATOM 1570 O O . SER A 1 196 ? -4.422 -5.336 21.918 1.00 98.12 196 SER A O 1
ATOM 1572 N N . PHE A 1 197 ? -5.224 -4.080 23.607 1.00 98.06 197 PHE A N 1
ATOM 1573 C CA . PHE A 1 197 ? -6.039 -3.177 22.791 1.00 98.06 197 PHE A CA 1
ATOM 1574 C C . PHE A 1 197 ? -5.568 -1.728 22.973 1.00 98.06 197 PHE A C 1
ATOM 1576 O O . PHE A 1 197 ? -6.053 -1.038 23.855 1.00 98.06 197 PHE A O 1
ATOM 1583 N N . GLN A 1 198 ? -4.615 -1.266 22.161 1.00 95.56 198 GLN A N 1
ATOM 1584 C CA . GLN A 1 198 ? -3.942 0.039 22.269 1.00 95.56 198 GLN A CA 1
ATOM 1585 C C . GLN A 1 198 ? -4.161 0.901 21.003 1.00 95.56 198 GLN A C 1
ATOM 1587 O O . GLN A 1 198 ? -3.267 0.994 20.160 1.00 95.56 198 GLN A O 1
ATOM 1592 N N . PRO A 1 199 ? -5.360 1.478 20.795 1.00 95.81 199 PRO A N 1
ATOM 1593 C CA . PRO A 1 199 ? -5.762 2.078 19.517 1.00 95.81 199 PRO A CA 1
ATOM 1594 C C . PRO A 1 199 ? -5.282 3.532 19.339 1.00 95.81 199 PRO A C 1
ATOM 1596 O O . PRO A 1 199 ? -6.083 4.452 19.205 1.00 95.81 199 PRO A O 1
ATOM 1599 N N . SER A 1 200 ? -3.969 3.769 19.330 1.00 93.31 200 SER A N 1
ATOM 1600 C CA . SER A 1 200 ? -3.373 5.119 19.220 1.00 93.31 200 SER A CA 1
ATOM 1601 C C . SER A 1 200 ? -3.531 5.789 17.837 1.00 93.31 200 SER A C 1
ATOM 1603 O O . SER A 1 200 ? -3.459 7.019 17.718 1.00 93.31 200 SER A O 1
ATOM 1605 N N . LEU A 1 201 ? -3.803 4.990 16.800 1.00 95.25 201 LEU A N 1
ATOM 1606 C CA . LEU A 1 201 ? -4.123 5.423 15.431 1.00 95.25 201 LEU A CA 1
ATOM 1607 C C . LEU A 1 201 ? -5.629 5.347 15.108 1.00 95.25 201 LEU A C 1
ATOM 1609 O O . LEU A 1 201 ? -6.005 5.428 13.944 1.00 95.25 201 LEU A O 1
ATOM 1613 N N . LEU A 1 202 ? -6.504 5.142 16.095 1.00 95.94 202 LEU A N 1
ATOM 1614 C CA . LEU A 1 202 ? -7.949 5.116 15.858 1.00 95.94 202 LEU A CA 1
ATOM 1615 C C . LEU A 1 202 ? -8.543 6.513 16.055 1.00 95.94 202 LEU A C 1
ATOM 1617 O O . LEU A 1 202 ? -8.389 7.113 17.116 1.00 95.94 202 LEU A O 1
ATOM 1621 N N . GLU A 1 203 ? -9.259 7.019 15.054 1.00 94.38 203 GLU A N 1
ATOM 1622 C CA . GLU A 1 203 ? -9.921 8.324 15.140 1.00 94.38 203 GLU A CA 1
ATOM 1623 C C . GLU A 1 203 ? -11.297 8.231 15.815 1.00 94.38 203 GLU A C 1
ATOM 1625 O O . GLU A 1 203 ? -12.066 7.292 15.596 1.00 94.38 203 GLU A O 1
ATOM 1630 N N . ILE A 1 204 ? -11.661 9.258 16.593 1.00 94.56 204 ILE A N 1
ATOM 1631 C CA . ILE A 1 204 ? -12.976 9.346 17.260 1.00 94.56 204 ILE A CA 1
ATOM 1632 C C . ILE A 1 204 ? -14.127 9.299 16.243 1.00 94.56 204 ILE A C 1
ATOM 1634 O O . ILE A 1 204 ? -15.203 8.784 16.550 1.00 94.56 204 ILE A O 1
ATOM 1638 N N . SER A 1 205 ? -13.909 9.819 15.032 1.00 94.94 205 SER A N 1
ATOM 1639 C CA . SER A 1 205 ? -14.898 9.826 13.948 1.00 94.94 205 SER A CA 1
ATOM 1640 C C . SER A 1 205 ? -15.311 8.425 13.483 1.00 94.94 205 SER A C 1
ATOM 1642 O O . SER A 1 205 ? -16.324 8.293 12.802 1.00 94.94 205 SER A O 1
ATOM 1644 N N . GLU A 1 206 ? -14.574 7.377 13.860 1.00 96.50 206 GLU A N 1
ATOM 1645 C CA . GLU A 1 206 ? -14.920 5.993 13.537 1.00 96.50 206 GLU A CA 1
ATOM 1646 C C . GLU A 1 206 ? -15.953 5.369 14.495 1.00 96.50 206 GLU A C 1
ATOM 1648 O O . GLU A 1 206 ? -16.481 4.287 14.222 1.00 96.50 206 GLU A O 1
ATOM 1653 N N . PHE A 1 207 ? -16.268 6.030 15.613 1.00 97.94 207 PHE A N 1
ATOM 1654 C CA . PHE A 1 207 ? -17.286 5.574 16.559 1.00 97.94 207 PHE A CA 1
ATOM 1655 C C . PHE A 1 207 ? -18.687 5.995 16.104 1.00 97.94 207 PHE A C 1
ATOM 1657 O O . PHE A 1 207 ? -18.911 7.116 15.650 1.00 97.94 207 PHE A O 1
ATOM 1664 N N . ILE A 1 208 ? -19.671 5.109 16.269 1.00 98.12 208 ILE A N 1
ATOM 1665 C CA . ILE A 1 208 ? -21.032 5.356 15.783 1.00 98.12 208 ILE A CA 1
ATOM 1666 C C . ILE A 1 208 ? -21.741 6.466 16.571 1.00 98.12 208 ILE A C 1
ATOM 1668 O O . ILE A 1 208 ? -21.695 6.527 17.801 1.00 98.12 208 ILE A O 1
ATOM 1672 N N . GLU A 1 209 ? -22.494 7.307 15.866 1.00 97.69 209 GLU A N 1
ATOM 1673 C CA . GLU A 1 209 ? -23.206 8.446 16.465 1.00 97.69 209 GLU A CA 1
ATOM 1674 C C . GLU A 1 209 ? -24.603 8.100 17.013 1.00 97.69 209 GLU A C 1
ATOM 1676 O O . GLU A 1 209 ? -25.242 8.924 17.674 1.00 97.69 209 GLU A O 1
ATOM 1681 N N . SER A 1 210 ? -25.087 6.882 16.759 1.00 98.12 210 SER A N 1
ATOM 1682 C CA . SER A 1 210 ? -26.397 6.373 17.182 1.00 98.12 210 SER A CA 1
ATOM 1683 C C . SER A 1 210 ? -26.349 4.864 17.420 1.00 98.12 210 SER A C 1
ATOM 1685 O O . SER A 1 210 ? -25.443 4.196 16.932 1.00 98.12 210 SER A O 1
ATOM 1687 N N . ASP A 1 211 ? -27.309 4.331 18.179 1.00 98.31 211 ASP A N 1
ATOM 1688 C CA . ASP A 1 211 ? -27.434 2.890 18.418 1.00 98.31 211 ASP A CA 1
ATOM 1689 C C . ASP A 1 211 ? -27.614 2.124 17.097 1.00 98.31 211 ASP A C 1
ATOM 1691 O O . ASP A 1 211 ? -28.437 2.495 16.258 1.00 98.31 211 ASP A O 1
ATOM 1695 N N . GLN A 1 212 ? -26.871 1.030 16.926 1.00 97.94 212 GLN A N 1
ATOM 1696 C CA . GLN A 1 212 ? -26.911 0.193 15.725 1.00 97.94 212 GLN A CA 1
ATOM 1697 C C . GLN A 1 212 ? -26.873 -1.297 16.070 1.00 97.94 212 GLN A C 1
ATOM 1699 O O . GLN A 1 212 ? -26.654 -1.696 17.212 1.00 97.94 212 GLN A O 1
ATOM 1704 N N . ASN A 1 213 ? -27.089 -2.135 15.058 1.00 98.06 213 ASN A N 1
ATOM 1705 C CA . ASN A 1 213 ? -26.986 -3.585 15.162 1.00 98.06 213 ASN A CA 1
ATOM 1706 C C . ASN A 1 213 ? -25.732 -4.069 14.431 1.00 98.06 213 ASN A C 1
ATOM 1708 O O . ASN A 1 213 ? -25.627 -3.931 13.214 1.00 98.06 213 ASN A O 1
ATOM 1712 N N . PHE A 1 214 ? -24.810 -4.687 15.165 1.00 98.12 214 PHE A N 1
ATOM 1713 C CA . PHE A 1 214 ? -23.639 -5.348 14.608 1.00 98.12 214 PHE A CA 1
ATOM 1714 C C . PHE A 1 214 ? -23.984 -6.780 14.199 1.00 98.12 214 PHE A C 1
ATOM 1716 O O . PHE A 1 214 ? -24.274 -7.630 15.043 1.00 98.12 214 PHE A O 1
ATOM 1723 N N . VAL A 1 215 ? -23.967 -7.045 12.894 1.00 98.19 215 VAL A N 1
ATOM 1724 C CA . VAL A 1 215 ? -24.257 -8.362 12.318 1.00 98.19 215 VAL A CA 1
ATOM 1725 C C . VAL A 1 215 ? -22.946 -9.044 11.940 1.00 98.19 215 VAL A C 1
ATOM 1727 O O . VAL A 1 215 ? -22.168 -8.498 11.164 1.00 98.19 215 VAL A O 1
ATOM 1730 N N . PHE A 1 216 ? -22.711 -10.249 12.450 1.00 97.12 216 PHE A N 1
ATOM 1731 C CA . PHE A 1 216 ? -21.481 -11.007 12.205 1.00 97.12 216 PHE A CA 1
ATOM 1732 C C . PHE A 1 216 ? -21.757 -12.514 12.204 1.00 97.12 216 PHE A C 1
ATOM 1734 O O . PHE A 1 216 ? -22.856 -12.954 12.541 1.00 97.12 216 PHE A O 1
ATOM 1741 N N . TYR A 1 217 ? -20.757 -13.308 11.821 1.00 96.31 217 TYR A N 1
ATOM 1742 C CA . TYR A 1 217 ? -20.796 -14.765 11.947 1.00 96.31 217 TYR A CA 1
ATOM 1743 C C . TYR A 1 217 ? -19.941 -15.209 13.134 1.00 96.31 217 TYR A C 1
ATOM 1745 O O . TYR A 1 217 ? -18.759 -14.861 13.202 1.00 96.31 217 TYR A O 1
ATOM 1753 N N . ASN A 1 218 ? -20.530 -15.968 14.058 1.00 93.44 218 ASN A N 1
ATOM 1754 C CA . ASN A 1 218 ? -19.820 -16.484 15.229 1.00 93.44 218 ASN A CA 1
ATOM 1755 C C . ASN A 1 218 ? -18.876 -17.652 14.863 1.00 93.44 218 ASN A C 1
ATOM 1757 O O . ASN A 1 218 ? -18.800 -18.087 13.711 1.00 93.44 218 ASN A O 1
ATOM 1761 N N . ILE A 1 219 ? -18.171 -18.194 15.861 1.00 91.19 219 ILE A N 1
ATOM 1762 C CA . ILE A 1 219 ? -17.253 -19.334 15.685 1.00 91.19 219 ILE A CA 1
ATOM 1763 C C . ILE A 1 219 ? -17.928 -20.627 15.189 1.00 91.19 219 ILE A C 1
ATOM 1765 O O . ILE A 1 219 ? -17.244 -21.519 14.695 1.00 91.19 219 ILE A O 1
ATOM 1769 N N . HIS A 1 220 ? -19.254 -20.731 15.301 1.00 90.94 220 HIS A N 1
ATOM 1770 C CA . HIS A 1 220 ? -20.051 -21.862 14.822 1.00 90.94 220 HIS A CA 1
ATOM 1771 C C . HIS A 1 220 ? -20.592 -21.636 13.400 1.00 90.94 220 HIS A C 1
ATOM 1773 O O . HIS A 1 220 ? -21.286 -22.495 12.862 1.00 90.94 220 HIS A O 1
ATOM 1779 N N . GLY A 1 221 ? -20.262 -20.502 12.768 1.00 93.25 221 GLY A N 1
ATOM 1780 C CA . GLY A 1 221 ? -20.747 -20.145 11.434 1.00 93.25 221 GLY A CA 1
ATOM 1781 C C . GLY A 1 221 ? -22.187 -19.628 11.425 1.00 93.25 221 GLY A C 1
ATOM 1782 O O . GLY A 1 221 ? -22.804 -19.548 10.365 1.00 93.25 221 GLY A O 1
ATOM 1783 N N . GLU A 1 222 ? -22.730 -19.261 12.583 1.00 95.44 222 GLU A N 1
ATOM 1784 C CA . GLU A 1 222 ? -24.100 -18.779 12.719 1.00 95.44 222 GLU A CA 1
ATOM 1785 C C . GLU A 1 222 ? -24.142 -17.257 12.601 1.00 95.44 222 GLU A C 1
ATOM 1787 O O . GLU A 1 222 ? -23.304 -16.547 13.166 1.00 95.44 222 GLU A O 1
ATOM 1792 N N . LYS A 1 223 ? -25.139 -16.752 11.870 1.00 97.56 223 LYS A N 1
ATOM 1793 C CA . LYS A 1 223 ? -25.378 -15.316 11.735 1.00 97.56 223 LYS A CA 1
ATOM 1794 C C . LYS A 1 223 ? -25.984 -14.777 13.030 1.00 97.56 223 LYS A C 1
ATOM 1796 O O . LYS A 1 223 ? -27.130 -15.081 13.354 1.00 97.56 223 LYS A O 1
ATOM 1801 N N . THR A 1 224 ? -25.239 -13.917 13.708 1.00 96.19 224 THR A N 1
ATOM 1802 C CA . THR A 1 224 ? -25.603 -13.319 14.995 1.00 96.19 224 THR A CA 1
ATOM 1803 C C . THR A 1 224 ? -25.749 -11.810 14.851 1.00 96.19 224 THR A C 1
ATOM 1805 O O . THR A 1 224 ? -25.147 -11.184 13.979 1.00 96.19 224 THR A O 1
ATOM 1808 N N . THR A 1 225 ? -26.585 -11.209 15.695 1.00 97.62 225 THR A N 1
ATOM 1809 C CA . THR A 1 225 ? -26.758 -9.755 15.786 1.00 97.62 225 THR A CA 1
ATOM 1810 C C . THR A 1 225 ? -26.548 -9.305 17.225 1.00 97.62 225 THR A C 1
ATOM 1812 O O . THR A 1 225 ? -27.130 -9.887 18.138 1.00 97.62 225 THR A O 1
ATOM 1815 N N . LEU A 1 226 ? -25.727 -8.275 17.422 1.00 96.25 226 LEU A N 1
ATOM 1816 C CA . LEU A 1 226 ? -25.482 -7.646 18.717 1.00 96.25 226 LEU A CA 1
ATOM 1817 C C . LEU A 1 226 ? -25.861 -6.163 18.655 1.00 96.25 226 LEU A C 1
ATOM 1819 O O . LEU A 1 226 ? -25.351 -5.457 17.784 1.00 96.25 226 LEU A O 1
ATOM 1823 N N . PRO A 1 227 ? -26.718 -5.661 19.558 1.00 97.38 227 PRO A N 1
ATOM 1824 C CA . PRO A 1 227 ? -26.956 -4.230 19.659 1.00 97.38 227 PRO A CA 1
ATOM 1825 C C . PRO A 1 227 ? -25.703 -3.543 20.212 1.00 97.38 227 PRO A C 1
ATOM 1827 O O . PRO A 1 227 ? -25.148 -3.970 21.226 1.00 97.38 227 PRO A O 1
ATOM 1830 N N . ILE A 1 228 ? -25.281 -2.465 19.562 1.00 97.50 228 ILE A N 1
ATOM 1831 C CA . ILE A 1 228 ? -24.161 -1.619 19.975 1.00 97.50 228 ILE A CA 1
ATOM 1832 C C . ILE A 1 228 ? -24.652 -0.181 20.146 1.00 97.50 228 ILE A C 1
ATOM 1834 O O . ILE A 1 228 ? -25.537 0.282 19.424 1.00 97.50 228 ILE A O 1
ATOM 1838 N N . LYS A 1 229 ? -24.145 0.502 21.172 1.00 98.00 229 LYS A N 1
ATOM 1839 C CA . L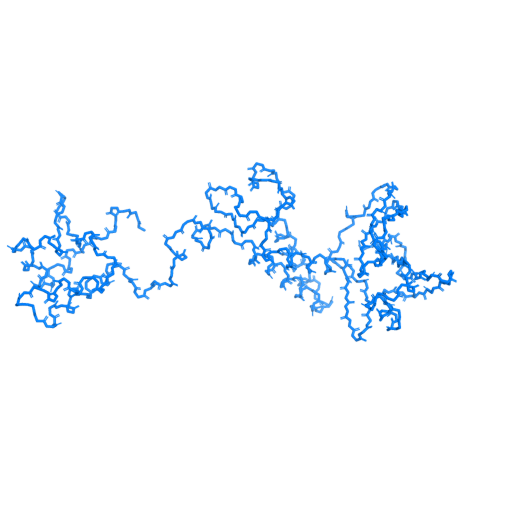YS A 1 229 ? -24.642 1.817 21.593 1.00 98.00 229 LYS A CA 1
ATOM 1840 C C . LYS A 1 229 ? -23.903 2.950 20.901 1.00 98.00 229 LYS A C 1
ATOM 1842 O O . LYS A 1 229 ? -22.778 2.768 20.448 1.00 98.00 229 LYS A O 1
ATOM 1847 N N . LYS A 1 230 ? -24.504 4.138 20.859 1.00 98.00 230 LYS A N 1
ATOM 1848 C CA . LYS A 1 230 ? -23.774 5.368 20.516 1.00 98.00 230 LYS A CA 1
ATOM 1849 C C . LYS A 1 230 ? -22.407 5.426 21.231 1.00 98.00 230 LYS A C 1
ATOM 1851 O O . LYS A 1 230 ? -22.309 5.034 22.392 1.00 98.00 230 LYS A O 1
ATOM 1856 N N . ASN A 1 231 ? -21.396 5.976 20.555 1.00 97.69 231 ASN A N 1
ATOM 1857 C CA . ASN A 1 231 ? -20.000 6.065 20.998 1.00 97.69 231 ASN A CA 1
ATOM 1858 C C . ASN A 1 231 ? -19.303 4.699 21.105 1.00 97.69 231 ASN A C 1
ATOM 1860 O O . ASN A 1 231 ? -18.413 4.521 21.940 1.00 97.69 231 ASN A O 1
ATOM 1864 N N . SER A 1 232 ? -19.707 3.738 20.268 1.00 97.88 232 SER A N 1
ATOM 1865 C CA . SER A 1 232 ? -19.047 2.438 20.162 1.00 97.88 232 SER A CA 1
ATOM 1866 C C . SER A 1 232 ? -18.614 2.105 18.734 1.00 97.88 232 SER A C 1
ATOM 1868 O O . SER A 1 232 ? -19.062 2.710 17.762 1.00 97.88 232 SER A O 1
ATOM 1870 N N . LEU A 1 233 ? -17.720 1.133 18.626 1.00 97.94 233 LEU A N 1
ATOM 1871 C CA . LEU A 1 233 ? -17.245 0.516 17.393 1.00 97.94 233 LEU A CA 1
ATOM 1872 C C . LEU A 1 233 ? -17.195 -0.993 17.641 1.00 97.94 233 LEU A C 1
ATOM 1874 O O . LEU A 1 233 ? -16.835 -1.425 18.735 1.00 97.94 233 LEU A O 1
ATOM 1878 N N . ALA A 1 234 ? -17.524 -1.803 16.637 1.00 98.44 234 ALA A N 1
ATOM 1879 C CA . ALA A 1 234 ? -17.447 -3.255 16.746 1.00 98.44 234 ALA A CA 1
ATOM 1880 C C . ALA A 1 234 ? -16.643 -3.873 15.601 1.00 98.44 234 ALA A C 1
ATOM 1882 O O . ALA A 1 234 ? -16.755 -3.466 14.445 1.00 98.44 234 ALA A O 1
ATOM 1883 N N . PHE A 1 235 ? -15.859 -4.893 15.933 1.00 98.56 235 PHE A N 1
ATOM 1884 C CA . PHE A 1 235 ? -15.141 -5.741 14.987 1.00 98.56 235 PHE A CA 1
ATOM 1885 C C . PHE A 1 235 ? -15.044 -7.164 15.545 1.00 98.56 235 PHE A C 1
ATOM 1887 O O . PHE A 1 235 ? -15.580 -7.471 16.610 1.00 98.56 235 PHE A O 1
ATOM 1894 N N . THR A 1 236 ? -14.378 -8.066 14.826 1.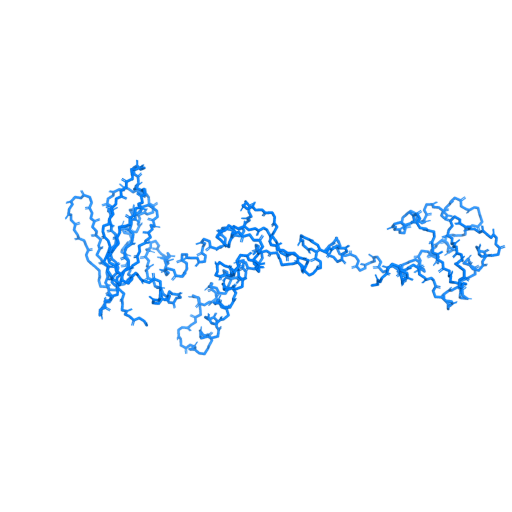00 98.25 236 THR A N 1
ATOM 1895 C CA . THR A 1 236 ? -14.124 -9.424 15.322 1.00 98.25 236 THR A CA 1
ATOM 1896 C C . THR A 1 236 ? -12.641 -9.740 15.335 1.00 98.25 236 THR A C 1
ATOM 1898 O O . THR A 1 236 ? -11.944 -9.452 14.364 1.00 98.25 236 THR A O 1
ATOM 1901 N N . LEU A 1 237 ? -12.190 -10.434 16.375 1.00 97.75 237 LEU A N 1
ATOM 1902 C CA . LEU A 1 237 ? -10.855 -11.015 16.467 1.00 97.75 237 LEU A CA 1
ATOM 1903 C C . LEU A 1 237 ? -11.000 -12.528 16.624 1.00 97.75 237 LEU A C 1
ATOM 1905 O O . LEU A 1 237 ? -11.611 -12.997 17.578 1.00 97.75 237 LEU A O 1
ATOM 1909 N N . ALA A 1 238 ? -10.501 -13.295 15.650 1.00 96.25 238 ALA A N 1
ATOM 1910 C CA . ALA A 1 238 ? -10.713 -14.746 15.586 1.00 96.25 238 ALA A CA 1
ATOM 1911 C C . ALA A 1 238 ? -12.201 -15.157 15.749 1.00 96.25 238 ALA A C 1
ATOM 1913 O O . ALA A 1 238 ? -12.508 -16.137 16.419 1.00 96.25 238 ALA A O 1
ATOM 1914 N N . GLN A 1 239 ? -13.115 -14.398 15.120 1.00 96.31 239 GLN A N 1
ATOM 1915 C CA . GLN A 1 239 ? -14.585 -14.524 15.218 1.00 96.31 239 GLN A CA 1
ATOM 1916 C C . GLN A 1 239 ? -15.205 -14.245 16.600 1.00 96.31 239 GLN A C 1
ATOM 1918 O O . GLN A 1 239 ? -16.420 -14.376 16.754 1.00 96.31 239 GLN A O 1
ATOM 1923 N N . VAL A 1 240 ? -14.425 -13.802 17.587 1.00 97.56 240 VAL A N 1
ATOM 1924 C CA . VAL A 1 240 ? -14.962 -13.250 18.836 1.00 97.56 240 VAL A CA 1
ATOM 1925 C C . VAL A 1 240 ? -15.289 -11.770 18.610 1.00 97.56 240 VAL A C 1
ATOM 1927 O O . VAL A 1 240 ? -14.404 -11.032 18.166 1.00 97.56 240 VAL A O 1
ATOM 1930 N N . PRO A 1 241 ? -16.524 -11.307 18.877 1.00 98.19 241 PRO A N 1
ATOM 1931 C CA . PRO A 1 241 ? -16.872 -9.897 18.762 1.00 98.19 241 PRO A CA 1
ATOM 1932 C C . PRO A 1 241 ? -16.157 -9.078 19.843 1.00 98.19 241 PRO A C 1
ATOM 1934 O O . PRO A 1 241 ? -16.212 -9.403 21.034 1.00 98.19 241 PRO A O 1
ATOM 1937 N N . VAL A 1 242 ? -15.507 -8.004 19.402 1.00 98.69 242 VAL A N 1
ATOM 1938 C CA . VAL A 1 242 ? -14.859 -6.992 20.237 1.00 98.69 242 VAL A CA 1
ATOM 1939 C C . VAL A 1 242 ? -15.621 -5.686 20.056 1.00 98.69 242 VAL A C 1
ATOM 1941 O O . VAL A 1 242 ? -15.848 -5.258 18.924 1.00 98.69 242 VAL A O 1
ATOM 1944 N N . ILE A 1 243 ? -16.036 -5.072 21.162 1.00 98.69 243 ILE A N 1
ATOM 1945 C CA . ILE A 1 243 ? -16.773 -3.807 21.168 1.00 98.69 243 ILE A CA 1
ATOM 1946 C C . ILE A 1 243 ? -15.940 -2.776 21.910 1.00 98.69 243 ILE A C 1
ATOM 1948 O O . ILE A 1 243 ? -15.712 -2.915 23.108 1.00 98.69 243 ILE A O 1
ATOM 1952 N N . TYR A 1 244 ? -15.513 -1.740 21.204 1.00 98.69 244 TYR A N 1
ATOM 1953 C CA . TYR A 1 244 ? -14.890 -0.561 21.790 1.00 98.69 244 TYR A CA 1
ATOM 1954 C C . TYR A 1 244 ? -15.972 0.438 22.173 1.00 98.69 244 TYR A C 1
ATOM 1956 O O . TYR A 1 244 ? -16.873 0.679 21.377 1.00 98.69 244 TYR A O 1
ATOM 1964 N N . THR A 1 245 ? -15.895 1.018 23.367 1.00 98.12 245 THR A N 1
ATOM 1965 C CA . THR A 1 245 ? -16.820 2.057 23.844 1.00 98.12 245 THR A CA 1
ATOM 1966 C C . THR A 1 245 ? -16.033 3.189 24.487 1.00 98.12 245 THR A C 1
ATOM 1968 O O . THR A 1 245 ? -15.159 2.937 25.314 1.00 98.12 245 THR A O 1
ATOM 1971 N N . LEU A 1 246 ? -16.344 4.436 24.128 1.00 97.31 246 LEU A N 1
ATOM 1972 C CA . LEU A 1 246 ? -15.737 5.597 24.783 1.00 97.31 246 LEU A CA 1
ATOM 1973 C C . LEU A 1 246 ? -16.204 5.692 26.245 1.00 97.31 246 LEU A C 1
ATOM 1975 O O . LEU A 1 246 ? -17.396 5.584 26.532 1.00 97.31 246 LEU A O 1
ATOM 1979 N N . SER A 1 247 ? -15.259 5.903 27.156 1.00 96.12 247 SER A N 1
ATOM 1980 C CA . SER A 1 247 ? -15.435 5.856 28.608 1.00 96.12 247 SER A CA 1
ATOM 1981 C C . SER A 1 247 ? -14.481 6.834 29.307 1.00 96.12 247 SER A C 1
ATOM 1983 O O . SER A 1 247 ? -13.586 7.401 28.688 1.00 96.12 247 SER A O 1
ATOM 1985 N N . GLU A 1 248 ? -14.657 7.014 30.615 1.00 95.38 248 GLU A N 1
ATOM 1986 C CA . GLU A 1 248 ? -13.761 7.805 31.477 1.00 95.38 248 GLU A CA 1
ATOM 1987 C C . GLU A 1 248 ? -12.528 7.010 31.933 1.00 95.38 248 GLU A C 1
ATOM 1989 O O . GLU A 1 248 ? -11.556 7.576 32.426 1.00 95.38 248 GLU A O 1
ATOM 1994 N N . GLN A 1 249 ? -12.567 5.682 31.801 1.00 95.94 249 GLN A N 1
ATOM 1995 C CA . GLN A 1 249 ? -11.492 4.796 32.239 1.00 95.94 249 GLN A CA 1
ATOM 1996 C C . GLN A 1 249 ? -11.310 3.617 31.289 1.00 95.94 249 GLN A C 1
ATOM 1998 O O . GLN A 1 249 ? -12.284 3.073 30.756 1.00 95.94 249 GLN A O 1
ATOM 2003 N N . ASN A 1 250 ? -10.050 3.210 31.143 1.00 97.94 250 ASN A N 1
AT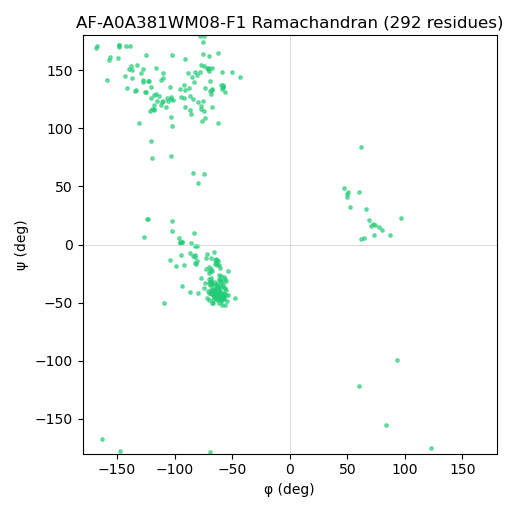OM 2004 C CA . ASN A 1 250 ? -9.666 2.028 30.392 1.00 97.94 250 ASN A CA 1
ATOM 2005 C C . ASN A 1 250 ? -9.997 0.766 31.188 1.00 97.94 250 ASN A C 1
ATOM 2007 O O . ASN A 1 250 ? -9.510 0.591 32.308 1.00 97.94 250 ASN A O 1
ATOM 2011 N N . SER A 1 251 ? -10.793 -0.122 30.605 1.00 98.44 251 SER A N 1
ATOM 2012 C CA . SER A 1 251 ? -11.066 -1.435 31.189 1.00 98.44 251 SER A CA 1
ATOM 2013 C C . SER A 1 251 ? -11.507 -2.437 30.137 1.00 98.44 251 SER A C 1
ATOM 2015 O O . SER A 1 251 ? -12.015 -2.067 29.077 1.00 98.44 251 SER A O 1
ATOM 2017 N N . ILE A 1 252 ? -11.356 -3.724 30.445 1.00 98.75 252 ILE A N 1
ATOM 2018 C CA . ILE A 1 252 ? -11.891 -4.805 29.618 1.00 98.75 252 ILE A CA 1
ATOM 2019 C C . ILE A 1 252 ? -12.868 -5.641 30.432 1.00 98.75 252 ILE A C 1
ATOM 2021 O O . ILE A 1 252 ? -12.569 -6.056 31.549 1.00 98.75 252 ILE A O 1
ATOM 2025 N N . ARG A 1 253 ? -14.008 -5.971 29.827 1.00 98.62 253 ARG A N 1
ATOM 2026 C CA . ARG A 1 253 ? -14.968 -6.955 30.321 1.00 98.62 253 ARG A CA 1
ATOM 2027 C C . ARG A 1 253 ? -15.093 -8.105 29.327 1.00 98.62 253 ARG A C 1
ATOM 2029 O O . ARG A 1 253 ? -15.486 -7.925 28.177 1.00 98.62 253 ARG A O 1
ATOM 2036 N N . VAL A 1 254 ? -14.781 -9.311 29.782 1.00 98.69 254 VAL A N 1
ATOM 2037 C CA . VAL A 1 254 ? -14.862 -10.544 28.993 1.00 98.69 254 VAL A CA 1
ATOM 2038 C C . VAL A 1 254 ? -16.064 -11.350 29.458 1.00 98.69 254 VAL A C 1
ATOM 2040 O O . VAL A 1 254 ? -16.164 -11.689 30.636 1.00 98.69 254 VAL A O 1
ATOM 2043 N N . ASN A 1 255 ? -16.963 -11.668 28.530 1.00 98.06 255 ASN A N 1
ATOM 2044 C CA . ASN A 1 255 ? -18.153 -12.474 28.787 1.00 98.06 255 ASN A CA 1
ATOM 2045 C C . ASN A 1 255 ? -17.922 -13.891 28.258 1.00 98.06 255 ASN A C 1
ATOM 2047 O O . ASN A 1 255 ? -17.560 -14.070 27.087 1.00 98.06 255 ASN A O 1
ATOM 2051 N N . PHE A 1 256 ? -18.132 -14.889 29.112 1.00 97.88 256 PHE A N 1
ATOM 2052 C CA . PHE A 1 256 ? -17.913 -16.294 28.788 1.00 97.88 256 PHE A CA 1
ATOM 2053 C C . PHE A 1 256 ? -19.228 -17.027 28.500 1.00 97.88 256 PHE A C 1
ATOM 2055 O O . PHE A 1 256 ? -20.310 -16.570 28.852 1.00 97.88 256 PHE A O 1
ATOM 2062 N N . ASN A 1 257 ? -19.131 -18.193 27.864 1.00 95.31 257 ASN A N 1
ATOM 2063 C CA . ASN A 1 257 ? -20.274 -19.025 27.470 1.00 95.31 257 ASN A CA 1
ATOM 2064 C C . ASN A 1 257 ? -20.997 -19.726 28.635 1.00 95.31 257 ASN A C 1
ATOM 2066 O O . ASN A 1 257 ? -22.038 -20.340 28.429 1.00 95.31 257 ASN A O 1
ATOM 2070 N N . ASN A 1 258 ? -20.436 -19.655 29.841 1.00 95.81 258 ASN A N 1
ATOM 2071 C CA . ASN A 1 258 ? -21.008 -20.165 31.086 1.00 95.81 258 ASN A CA 1
ATOM 2072 C C . ASN A 1 258 ? -21.621 -19.041 31.941 1.00 95.81 258 ASN A C 1
ATOM 2074 O O . ASN A 1 258 ? -21.700 -19.182 33.160 1.00 95.81 258 ASN A O 1
ATOM 2078 N N . ASP A 1 259 ? -21.932 -17.902 31.316 1.00 95.31 259 ASP A N 1
ATOM 2079 C CA . ASP A 1 259 ? -22.439 -16.670 31.932 1.00 95.31 259 ASP A CA 1
ATOM 2080 C C . ASP A 1 259 ? -21.497 -16.000 32.949 1.00 95.31 259 ASP A C 1
ATOM 2082 O O . ASP A 1 259 ? -21.851 -14.990 33.562 1.00 95.31 259 ASP A O 1
ATOM 2086 N N . SER A 1 260 ? -20.272 -16.512 33.122 1.00 97.44 260 SER A N 1
ATOM 2087 C CA . SER A 1 260 ? -19.271 -15.835 33.941 1.00 97.44 260 SER A CA 1
ATOM 2088 C C . SER A 1 260 ? -18.705 -14.614 33.218 1.00 97.44 260 SER A C 1
ATOM 2090 O O . SER A 1 260 ? -18.679 -14.526 31.986 1.00 97.44 260 SER A O 1
ATOM 2092 N N . VAL A 1 261 ? -18.236 -13.659 34.014 1.00 98.00 261 VAL A N 1
ATOM 2093 C CA . VAL A 1 261 ? -17.636 -12.415 33.543 1.00 98.00 261 VAL A CA 1
ATOM 2094 C C . VAL A 1 261 ? -16.288 -12.250 34.219 1.00 98.00 261 VAL A C 1
ATOM 2096 O O . VAL A 1 261 ? -16.148 -12.524 35.412 1.00 98.00 261 VAL A O 1
ATOM 2099 N N . LYS A 1 262 ? -15.300 -11.779 33.461 1.00 98.19 262 LYS A N 1
ATOM 2100 C CA . LYS A 1 262 ? -14.015 -11.358 34.009 1.00 98.19 262 LYS A CA 1
ATOM 2101 C C . LYS A 1 262 ? -13.719 -9.929 33.596 1.00 98.19 262 LYS A C 1
ATOM 2103 O O . LYS A 1 262 ? -13.831 -9.594 32.418 1.00 98.19 262 LYS A O 1
ATOM 2108 N N . GLU A 1 263 ? -13.334 -9.121 34.569 1.00 98.00 263 GLU A N 1
ATOM 2109 C CA . GLU A 1 263 ? -12.983 -7.720 34.377 1.00 98.00 263 GLU A CA 1
ATOM 2110 C C . GLU A 1 263 ? -11.479 -7.526 34.566 1.00 98.00 263 GLU A C 1
ATOM 2112 O O . GLU A 1 263 ? -10.829 -8.260 35.318 1.00 98.00 263 GLU A O 1
ATOM 2117 N N . TYR A 1 264 ? -10.936 -6.568 33.828 1.00 97.69 264 TYR A N 1
ATOM 2118 C CA . TYR A 1 264 ? -9.534 -6.191 33.838 1.00 97.69 264 TYR A CA 1
ATOM 2119 C C . TYR A 1 264 ? -9.446 -4.674 33.917 1.00 97.69 264 TYR A C 1
ATOM 2121 O O . TYR A 1 264 ? -10.096 -3.974 33.135 1.00 97.69 264 TYR A O 1
ATOM 2129 N N . ASP A 1 265 ? -8.599 -4.189 34.817 1.00 95.69 265 ASP A N 1
ATOM 2130 C CA . ASP A 1 265 ? -8.141 -2.807 34.779 1.00 95.69 265 ASP A CA 1
ATOM 2131 C C . ASP A 1 265 ? -7.144 -2.652 33.622 1.00 95.69 265 ASP A C 1
ATOM 2133 O O . ASP A 1 265 ? -6.256 -3.491 33.439 1.00 95.69 265 ASP A O 1
ATOM 2137 N N . GLY A 1 266 ? -7.284 -1.587 32.830 1.00 96.44 266 GLY A N 1
ATOM 2138 C CA . GLY A 1 266 ? -6.436 -1.351 31.662 1.00 96.44 266 GLY A CA 1
ATOM 2139 C C . GLY A 1 266 ? -6.893 -2.093 30.403 1.00 96.44 266 GLY A C 1
ATOM 2140 O O . GLY A 1 266 ? -8.076 -2.380 30.226 1.00 96.44 266 GLY A O 1
ATOM 2141 N N . LEU A 1 267 ? -5.948 -2.343 29.491 1.00 97.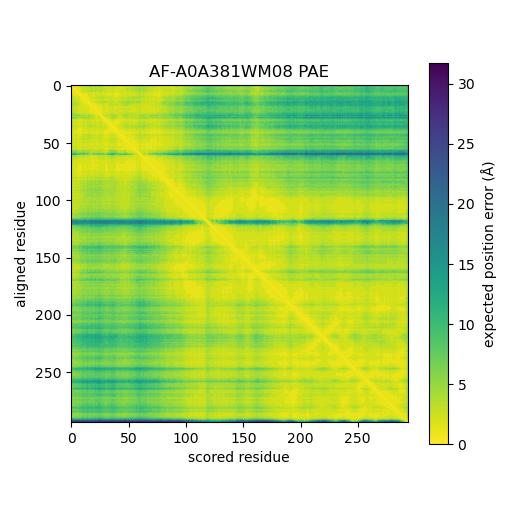69 267 LEU A N 1
ATOM 2142 C CA . LEU A 1 267 ? -6.221 -2.741 28.102 1.00 97.69 267 LEU A CA 1
ATOM 2143 C C . LEU A 1 267 ? -5.544 -4.062 27.702 1.00 97.69 267 LEU A C 1
ATOM 2145 O O . LEU A 1 267 ? -5.370 -4.344 26.517 1.00 97.69 267 LEU A O 1
ATOM 2149 N N . ASP A 1 268 ? -5.196 -4.891 28.686 1.00 98.25 268 ASP A N 1
ATOM 2150 C CA . ASP A 1 268 ? -4.483 -6.151 28.489 1.00 98.25 268 ASP A CA 1
ATOM 2151 C C . ASP A 1 268 ? -5.307 -7.353 28.958 1.00 98.25 268 ASP A C 1
ATOM 2153 O O . ASP A 1 268 ? -5.748 -7.433 30.107 1.00 98.25 268 ASP A O 1
ATOM 2157 N N . LEU A 1 269 ? -5.446 -8.357 28.092 1.00 98.44 269 LEU A N 1
ATOM 2158 C CA . LEU A 1 269 ? -5.975 -9.658 28.480 1.00 98.44 269 LEU A CA 1
ATOM 2159 C C . LEU A 1 269 ? -4.881 -10.529 29.103 1.00 98.44 269 LEU A C 1
ATOM 2161 O O . LEU A 1 269 ? -3.709 -10.510 28.720 1.00 98.44 269 LEU A O 1
ATOM 2165 N N . CYS A 1 270 ? -5.269 -11.390 30.047 1.00 97.44 270 CYS A N 1
ATOM 2166 C CA . CYS A 1 270 ? -4.360 -12.431 30.523 1.00 97.44 270 CYS A CA 1
ATOM 2167 C C . CYS A 1 270 ? -4.129 -13.509 29.446 1.00 97.44 270 CYS A C 1
ATOM 2169 O O . CYS A 1 270 ? -4.897 -13.651 28.485 1.00 97.44 270 CYS A O 1
ATOM 2171 N N . LYS A 1 271 ? -3.056 -14.289 29.611 1.00 98.00 271 LYS A N 1
ATOM 2172 C CA . LYS A 1 271 ? -2.614 -15.287 28.627 1.00 98.00 271 LYS A CA 1
ATOM 2173 C C . LYS A 1 271 ? -3.651 -16.391 28.418 1.00 98.00 271 LYS A C 1
ATOM 2175 O O . LYS A 1 271 ? -3.836 -16.858 27.301 1.00 98.00 271 LYS A O 1
ATOM 2180 N N . GLU A 1 272 ? -4.359 -16.782 29.475 1.00 98.00 272 GLU A N 1
ATOM 2181 C CA . GLU A 1 272 ? -5.386 -17.824 29.422 1.00 98.00 272 GLU A CA 1
ATOM 2182 C C . GLU A 1 272 ? -6.551 -17.419 28.513 1.00 98.00 272 GLU A C 1
ATOM 2184 O O . GLU A 1 272 ? -6.956 -18.191 27.646 1.00 98.00 272 GLU A O 1
ATOM 2189 N N . VAL A 1 273 ? -7.058 -16.190 28.668 1.00 98.06 273 VAL A N 1
ATOM 2190 C CA . VAL A 1 273 ? -8.152 -15.676 27.828 1.00 98.06 273 VAL A CA 1
ATOM 2191 C C . VAL A 1 273 ? -7.676 -15.462 26.397 1.00 98.06 273 VAL A C 1
ATOM 2193 O O . VAL A 1 273 ? -8.361 -15.869 25.463 1.00 98.06 273 VAL A O 1
ATOM 2196 N N . SER A 1 274 ? -6.475 -14.909 26.226 1.00 98.50 274 SER A N 1
ATOM 2197 C CA . SER A 1 274 ? -5.863 -14.697 24.909 1.00 98.50 274 SER A CA 1
ATOM 2198 C C . SER A 1 274 ? -5.732 -16.006 24.126 1.00 98.50 274 SER A C 1
ATOM 2200 O O . SER A 1 274 ? -6.183 -16.098 22.987 1.00 98.50 274 SER A O 1
ATOM 2202 N N . ASN A 1 275 ? -5.225 -17.063 24.767 1.00 98.00 275 ASN A N 1
ATOM 2203 C CA . ASN A 1 275 ? -5.136 -18.396 24.170 1.00 98.00 275 ASN A CA 1
ATOM 2204 C C . ASN A 1 275 ? -6.506 -18.972 23.797 1.00 98.00 275 ASN A C 1
ATOM 2206 O O . ASN A 1 275 ? -6.628 -19.625 22.763 1.00 98.00 275 ASN A O 1
ATOM 2210 N N . SER A 1 276 ? -7.538 -18.723 24.607 1.00 97.69 276 SER A N 1
ATOM 2211 C CA . SER A 1 276 ? -8.895 -19.179 24.297 1.00 97.69 276 SER A CA 1
ATOM 2212 C C . SER A 1 276 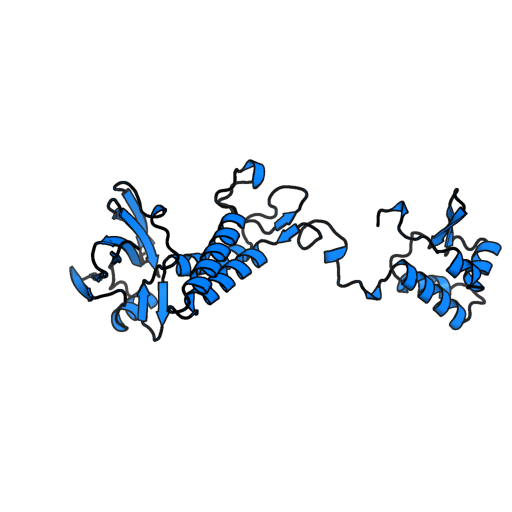? -9.443 -18.532 23.018 1.00 97.69 276 SER A C 1
ATOM 2214 O O . SER A 1 276 ? -10.072 -19.211 22.203 1.00 97.69 276 SER A O 1
ATOM 2216 N N . VAL A 1 277 ? -9.135 -17.246 22.801 1.00 98.06 277 VAL A N 1
ATOM 2217 C CA . VAL A 1 277 ? -9.458 -16.515 21.564 1.00 98.06 277 VAL A CA 1
ATOM 2218 C C . VAL A 1 277 ? -8.643 -17.053 20.383 1.00 98.06 277 VAL A C 1
ATOM 2220 O O . VAL A 1 277 ? -9.226 -17.400 19.357 1.00 98.06 277 VAL A O 1
ATOM 2223 N N . PHE A 1 278 ? -7.318 -17.188 20.520 1.00 97.69 278 PHE A N 1
ATOM 2224 C CA . PHE A 1 278 ? -6.443 -17.683 19.445 1.00 97.69 278 PHE A CA 1
ATOM 2225 C C . PHE A 1 278 ? -6.854 -19.070 18.942 1.00 97.69 278 PHE A C 1
ATOM 2227 O O . PHE A 1 278 ? -6.910 -19.303 17.736 1.00 97.69 278 PHE A O 1
ATOM 2234 N N . ASN A 1 279 ? -7.189 -19.969 19.869 1.00 96.94 279 ASN A N 1
ATOM 2235 C CA . ASN A 1 279 ? -7.569 -21.347 19.566 1.00 96.94 279 ASN A CA 1
ATOM 2236 C C . ASN A 1 279 ? -9.057 -21.509 19.224 1.00 96.94 279 ASN A C 1
ATOM 2238 O O . ASN A 1 279 ? -9.496 -22.632 18.984 1.00 96.94 279 ASN A O 1
ATOM 2242 N N . ARG A 1 280 ? -9.833 -20.414 19.206 1.00 97.06 280 ARG A N 1
ATOM 2243 C CA . ARG A 1 280 ? -11.278 -20.416 18.924 1.00 97.06 280 ARG A CA 1
ATOM 2244 C C . ARG A 1 280 ? -12.043 -21.446 19.763 1.00 97.06 280 ARG A C 1
ATOM 2246 O O . ARG A 1 280 ? -12.918 -22.142 19.261 1.00 97.06 280 ARG A O 1
ATOM 2253 N N . GLU A 1 281 ? -11.733 -21.538 21.056 1.00 96.06 281 GLU A N 1
ATOM 2254 C CA . GLU A 1 281 ? -12.303 -22.572 21.937 1.00 96.06 281 GLU A CA 1
ATOM 2255 C C . GLU A 1 281 ? -13.809 -22.396 22.207 1.00 96.06 281 GLU A C 1
ATOM 2257 O O . GLU A 1 281 ? -14.432 -23.263 22.814 1.00 96.06 281 GLU A O 1
ATOM 2262 N N . GLY A 1 282 ? -14.389 -21.248 21.844 1.00 95.06 282 GLY A N 1
ATOM 2263 C CA . GLY A 1 282 ? -15.800 -20.935 22.093 1.00 95.06 282 GLY A CA 1
ATOM 2264 C C . GLY A 1 282 ? -16.153 -20.612 23.538 1.00 95.06 282 GLY A C 1
ATOM 2265 O O . GLY A 1 282 ? -17.330 -20.465 23.858 1.00 95.06 282 GLY A O 1
ATOM 2266 N N . LYS A 1 283 ? -15.153 -20.479 24.418 1.00 96.38 283 LYS A N 1
ATOM 2267 C CA . LYS A 1 283 ? -15.370 -20.063 25.809 1.00 96.38 283 LYS A CA 1
ATOM 2268 C C . LYS A 1 283 ? -15.667 -18.574 25.919 1.00 96.38 283 LYS A C 1
ATOM 2270 O O . LYS A 1 283 ? -16.483 -18.196 26.747 1.00 96.38 283 LYS A O 1
ATOM 2275 N N . VAL A 1 284 ? -15.008 -17.743 25.110 1.00 97.50 284 VAL A N 1
ATOM 2276 C CA . VAL A 1 284 ? -15.209 -16.288 25.087 1.00 97.50 284 VAL A CA 1
ATOM 2277 C C . VAL A 1 284 ? -16.289 -15.942 24.066 1.00 97.50 284 VAL A C 1
ATOM 2279 O O . VAL A 1 284 ? -16.119 -16.201 22.877 1.00 97.50 284 VAL A O 1
ATOM 2282 N N . ILE A 1 285 ? -17.383 -15.340 24.530 1.00 96.06 285 ILE A N 1
ATOM 2283 C CA . ILE A 1 285 ? -18.525 -14.952 23.689 1.00 96.06 285 ILE A CA 1
ATOM 2284 C C . ILE A 1 285 ? -18.403 -13.509 23.205 1.00 96.06 285 ILE A C 1
ATOM 2286 O O . ILE A 1 285 ? -18.826 -13.200 22.094 1.00 96.06 285 ILE A O 1
ATOM 2290 N N . LYS A 1 286 ? -17.853 -12.617 24.035 1.00 97.44 286 LYS A N 1
ATOM 2291 C CA . LYS A 1 286 ? -17.753 -11.182 23.740 1.00 97.44 286 LYS A CA 1
ATOM 2292 C C . LYS A 1 286 ? -16.668 -10.525 24.584 1.00 97.44 286 LYS A C 1
ATOM 2294 O O . LYS A 1 286 ? -16.554 -10.824 25.776 1.00 97.44 286 LYS A O 1
ATOM 2299 N N . ILE A 1 287 ? -15.933 -9.598 23.979 1.00 98.69 287 ILE A N 1
ATOM 2300 C CA . ILE A 1 287 ? -14.967 -8.730 24.656 1.00 98.69 287 ILE A CA 1
ATOM 2301 C C . ILE A 1 287 ? -15.463 -7.288 24.535 1.00 98.69 287 ILE A C 1
ATOM 2303 O O . ILE A 1 287 ? -15.693 -6.796 23.434 1.00 98.69 287 ILE A O 1
ATOM 2307 N N . GLU A 1 288 ? -15.646 -6.616 25.661 1.00 98.69 288 GLU A N 1
ATOM 2308 C CA . GLU A 1 288 ? -16.022 -5.203 25.731 1.00 98.69 288 GLU A CA 1
ATOM 2309 C C . GLU A 1 288 ? -14.822 -4.426 26.257 1.00 98.69 288 GLU A C 1
ATOM 2311 O O . GLU A 1 288 ? -14.298 -4.753 27.319 1.00 98.69 288 GLU A O 1
ATOM 2316 N N . VAL A 1 289 ? -14.372 -3.430 25.504 1.00 98.69 289 VAL A N 1
ATOM 2317 C CA . VAL A 1 289 ? -13.208 -2.607 25.826 1.00 98.69 289 VAL A CA 1
ATOM 2318 C C . VAL A 1 289 ? -13.681 -1.173 25.983 1.00 98.69 289 VAL A C 1
ATOM 2320 O O . VAL A 1 289 ? -14.184 -0.557 25.043 1.00 98.69 289 VAL A O 1
ATOM 2323 N N . ASN A 1 290 ? -13.533 -0.648 27.187 1.00 98.25 290 ASN A N 1
ATOM 2324 C CA . ASN A 1 290 ? -13.750 0.754 27.476 1.00 98.25 290 ASN A CA 1
ATOM 2325 C C . ASN A 1 290 ? -12.451 1.501 27.205 1.00 98.25 290 ASN A C 1
ATOM 2327 O O . ASN A 1 290 ? -11.402 1.110 27.713 1.00 98.25 290 ASN A O 1
ATOM 2331 N N . LEU A 1 291 ? -12.534 2.553 26.402 1.00 97.38 291 LEU A N 1
ATOM 2332 C CA . LEU A 1 291 ? -11.401 3.372 26.003 1.00 97.38 291 LEU A CA 1
ATOM 2333 C C . LEU A 1 291 ? -11.595 4.782 26.533 1.00 97.38 291 LEU A C 1
ATOM 2335 O O . LEU A 1 291 ? -12.646 5.385 26.312 1.00 97.38 291 LEU A O 1
ATOM 2339 N N . ILE A 1 292 ? -10.573 5.314 27.195 1.00 93.69 292 ILE A N 1
ATOM 2340 C CA . ILE A 1 292 ? -10.503 6.743 27.485 1.00 93.69 292 ILE A CA 1
ATOM 2341 C C . ILE A 1 292 ? -10.570 7.489 26.157 1.00 93.69 292 ILE A C 1
ATOM 2343 O O . ILE A 1 292 ? -9.951 7.088 25.172 1.00 93.69 292 ILE A O 1
ATOM 2347 N N . LYS A 1 293 ? -11.354 8.564 26.131 1.00 77.00 293 LYS A N 1
ATOM 2348 C CA . LYS A 1 293 ? -11.417 9.457 24.981 1.00 77.00 293 LYS A CA 1
ATOM 2349 C C . LYS A 1 293 ? -10.027 10.074 24.763 1.00 77.00 293 LYS A C 1
ATOM 2351 O O . LYS A 1 293 ? -9.614 10.912 25.560 1.00 77.00 293 LYS A O 1
ATOM 2356 N N . VAL A 1 294 ? -9.318 9.588 23.743 1.00 57.16 294 VAL A N 1
ATOM 2357 C CA . VAL A 1 294 ? -8.018 10.114 23.290 1.00 57.16 294 VAL A CA 1
ATOM 2358 C C . VAL A 1 294 ? -8.225 11.450 22.596 1.00 57.16 294 VAL A C 1
ATOM 2360 O O . VAL A 1 294 ? -9.213 11.550 21.838 1.00 57.16 294 VAL A O 1
#

Mean predicted aligned error: 4.93 Å

Solvent-accessible surface area (backbone atoms only — not comparable to full-atom values): 16528 Å² total; per-residue (Å²): 127,58,79,91,67,48,68,58,59,54,67,69,61,42,76,74,27,71,63,57,50,45,37,67,75,67,66,41,56,82,54,38,44,70,50,99,86,71,49,37,24,63,32,86,85,54,88,49,66,69,60,45,49,56,60,52,70,72,42,82,96,60,51,77,65,53,52,50,53,55,47,51,54,53,39,74,69,64,48,62,89,75,61,89,57,66,42,86,75,42,62,46,62,79,11,49,65,24,47,46,40,39,60,52,29,47,49,40,33,52,41,47,54,49,51,74,68,48,67,85,86,45,60,65,60,49,50,52,39,53,49,53,36,49,54,46,53,61,63,76,24,63,86,44,56,44,84,74,42,48,46,67,41,87,59,51,43,38,23,31,25,76,86,52,41,52,37,66,73,57,93,41,74,28,59,64,33,49,54,54,37,50,39,51,27,60,9,59,41,79,57,97,61,20,42,31,58,59,44,85,67,50,62,76,86,71,36,35,91,50,70,45,73,50,72,48,54,41,86,86,70,46,84,44,76,44,84,42,52,52,47,22,41,78,51,65,57,74,45,29,42,35,36,42,31,69,36,95,52,48,26,33,43,38,35,33,72,83,78,48,72,49,78,35,81,37,51,57,47,54,48,70,61,29,47,39,42,76,68,56,66,65,50,62,59,35,37,40,36,31,35,50,77,126

Nearest PDB structures (foldseek):
  6hq6-assembly1_A  TM=9.711E-01  e=9.862E-35  metagenome
  6hq8-assembly1_B  TM=9.767E-01  e=3.834E-34  metagenome
  6hq6-assembly1_B  TM=9.604E-01  e=2.536E-34  metagenome